Protein AF-0000000085028894 (afdb_homodimer)

pLDDT: mean 87.99, std 13.9, range [42.12, 98.12]

Foldseek 3Di:
DPDPVLLVLLVVLVVDPLLVVLQVVQVVDKDKLVVSCVVDPDDSVVSVVSVVSCVVSVQKDWDDDVVIIIIHGDVVVVVVSVVVVCVVPPDDPDPDPPPCPPPVVD/DPDPVLLVLLVVLVVDPLLVVLQVVQVVDKDKLVVSCVVDVDDSVVSVVSVVSCVVSVQKDWDDDVVIIIIHGDVVVVVVSVVVVCVVPPDDPDPDPPPCVVVVVD

Nearest PDB structures (foldseek):
  7p6f-assembly1_BBB  TM=9.288E-01  e=7.759E-07  Streptomyces griseus
  7p6f-assembly2_CCC-2  TM=9.010E-01  e=8.278E-07  Streptomyces griseus
  3gw2-assembly1_A-2  TM=8.435E-01  e=2.330E-06  Mycobacterium tuberculosis variant bovis AF2122/97
  2oqg-assembly1_D  TM=9.003E-01  e=2.903E-05  Rhodococcus jostii RHA1
  3f6o-assembly1_A  TM=8.124E-01  e=1.252E-05  Rhodococcus jostii RHA1

Radius of gyration: 20.28 Å; Cα contacts (8 Å, |Δi|>4): 292; chains: 2; bounding box: 27×67×41 Å

Sequence (212 aa):
MESLSHTARQFKALGDENRLHILELLQGGERCACVLLENLHLSQPTLSHHMKILCDAGLVTGRKEGKWVYYTLNRNTARELEERIRALFREIPSLQPTDCNCHKCQMESLSHTARQFKALGDENRLHILELLQGGERCACVLLENLHLSQPTLSHHMKILCDAGLVTGRKEGKWVYYTLNRNTARELEERIRALFREIPSLQPTDCNCHKCQ

InterPro domains:
  IPR001845 HTH ArsR-type DNA-binding domain [PF01022] (16-61)
  IPR001845 HTH ArsR-type DNA-binding domain [PR00778] (11-26)
  IPR001845 HTH ArsR-type DNA-binding domain [PR00778] (30-41)
  IPR001845 HTH ArsR-type DNA-binding domain [PR00778] (43-58)
  IPR001845 HTH ArsR-type DNA-binding domain [PR00778] (58-73)
  IPR001845 HTH ArsR-type DNA-binding domain [PS50987] (1-93)
  IPR001845 HTH ArsR-type DNA-binding domain [SM00418] (9-90)
  IPR011991 ArsR-like helix-turn-helix domain [cd00090] (11-90)
  IPR036388 Winged helix-like DNA-binding domain superfamily [G3DSA:1.10.10.10] (1-90)
  IPR036390 Winged helix DNA-binding domain superfamily [SSF46785] (6-89)
  IPR051081 HTH-type Metal-responsive Transcriptional Regulators [PTHR33154] (5-94)

Secondary structure (DSSP, 8-state):
---HHHHHHHHHHHS-HHHHHHHHHHTTS-EEHHHHHHHSS--HHHHHHHHHHHHHTTSEEEEEETTEEEEEE-HHHHHHHHHHHHHHT------S------SS--/---HHHHHHHHHHHS-HHHHHHHHHHTTS-EEHHHHHHHSS--HHHHHHHHHHHHHTTSEEEEEETTEEEEEE-HHHHHHHHHHHHHHT------S------STT-

Solvent-accessible surface area (backbone atoms only — not comparable to full-atom values): 11510 Å² total; per-residue (Å²): 126,88,47,60,60,57,53,11,47,38,25,37,49,45,32,32,52,68,50,48,47,51,39,51,65,30,18,42,38,53,38,28,59,66,62,52,43,75,76,37,100,55,53,70,70,56,49,50,51,51,49,48,47,33,36,75,50,45,48,30,45,76,44,79,55,91,95,42,47,34,35,32,70,29,54,68,47,49,53,50,48,39,49,47,53,51,60,44,60,35,77,40,91,45,86,64,75,56,66,70,74,53,65,81,79,96,127,87,47,60,60,58,53,10,47,38,25,39,48,45,32,30,53,68,48,47,49,50,38,51,66,30,18,42,36,53,38,29,60,66,64,51,43,75,75,38,99,56,53,68,69,54,50,50,51,52,48,48,48,32,36,75,51,44,47,29,45,77,45,80,55,91,95,42,46,34,34,32,70,29,54,68,46,49,52,50,49,38,51,48,52,50,60,43,59,35,77,40,90,44,85,64,73,56,66,69,74,52,64,82,80,94

Structure (mmCIF, N/CA/C/O backbone):
data_AF-0000000085028894-model_v1
#
loop_
_entity.id
_entity.type
_entity.pdbx_description
1 polymer 'Transcriptional regulator, ArsR family'
#
loop_
_atom_site.group_PDB
_atom_site.id
_atom_site.type_symbol
_atom_site.label_atom_id
_atom_site.label_alt_id
_atom_site.label_comp_id
_atom_site.label_asym_id
_atom_site.label_entity_id
_atom_site.label_seq_id
_atom_site.pdbx_PDB_ins_code
_atom_site.Cartn_x
_atom_site.Cartn_y
_atom_site.Cartn_z
_atom_site.occupancy
_atom_site.B_iso_or_equiv
_atom_site.auth_seq_id
_atom_site.auth_comp_id
_atom_site.auth_asym_id
_atom_site.auth_atom_id
_atom_site.pdbx_PDB_model_num
ATOM 1 N N . MET A 1 1 ? -12.938 2.355 -13.195 1 42.12 1 MET A N 1
ATOM 2 C CA . MET A 1 1 ? -12.156 1.168 -12.852 1 42.12 1 MET A CA 1
ATOM 3 C C . MET A 1 1 ? -10.727 1.542 -12.484 1 42.12 1 MET A C 1
ATOM 5 O O . MET A 1 1 ? -9.977 2.041 -13.32 1 42.12 1 MET A O 1
ATOM 9 N N . GLU A 1 2 ? -10.445 2.012 -11.266 1 61.53 2 GLU A N 1
ATOM 10 C CA . GLU A 1 2 ? -9.109 2.561 -11.047 1 61.53 2 GLU A CA 1
ATOM 11 C C . GLU A 1 2 ? -8.031 1.577 -11.484 1 61.53 2 GLU A C 1
ATOM 13 O O . GLU A 1 2 ? -8.164 0.367 -11.297 1 61.53 2 GLU A O 1
ATOM 18 N N . SER A 1 3 ? -7.16 2.053 -12.43 1 84.38 3 SER A N 1
ATOM 19 C CA . SER A 1 3 ? -6.129 1.268 -13.094 1 84.38 3 SER A CA 1
ATOM 20 C C . SER A 1 3 ? -5.102 0.742 -12.094 1 84.38 3 SER A C 1
ATOM 22 O O . SER A 1 3 ? -4.969 1.275 -10.992 1 84.38 3 SER A O 1
ATOM 24 N N . LEU A 1 4 ? -4.676 -0.405 -12.32 1 88.38 4 LEU A N 1
ATOM 25 C CA . LEU A 1 4 ? -3.592 -0.986 -11.539 1 88.38 4 LEU A CA 1
ATOM 26 C C . LEU A 1 4 ? -2.486 0.035 -11.297 1 88.38 4 LEU A C 1
ATOM 28 O O . LEU A 1 4 ? -1.87 0.051 -10.227 1 88.38 4 LEU A O 1
ATOM 32 N N . SER A 1 5 ? -2.451 0.913 -12.234 1 91.69 5 SER A N 1
ATOM 33 C CA . SER A 1 5 ? -1.41 1.932 -12.148 1 91.69 5 SER A CA 1
ATOM 34 C C . SER A 1 5 ? -1.695 2.916 -11.016 1 91.69 5 SER A C 1
ATOM 36 O O . SER A 1 5 ? -0.785 3.309 -10.281 1 91.69 5 SER A O 1
ATOM 38 N N . HIS A 1 6 ? -2.93 3.299 -10.961 1 93.31 6 HIS A N 1
ATOM 39 C CA . HIS A 1 6 ? -3.32 4.223 -9.898 1 93.31 6 HIS A CA 1
ATOM 40 C C . HIS A 1 6 ? -3.148 3.584 -8.523 1 93.31 6 HIS A C 1
ATOM 42 O O . HIS A 1 6 ? -2.625 4.215 -7.605 1 93.31 6 HIS A O 1
ATOM 48 N N . THR A 1 7 ? -3.516 2.387 -8.43 1 94.62 7 THR A N 1
ATOM 49 C CA . THR A 1 7 ? -3.393 1.651 -7.176 1 94.62 7 THR A CA 1
ATOM 50 C C . THR A 1 7 ? -1.926 1.486 -6.785 1 94.62 7 THR A C 1
ATOM 52 O O . THR A 1 7 ? -1.559 1.694 -5.629 1 94.62 7 THR A O 1
ATOM 55 N N . ALA A 1 8 ? -1.108 1.185 -7.781 1 96.38 8 ALA A N 1
ATOM 56 C CA . ALA A 1 8 ? 0.323 1.03 -7.531 1 96.38 8 ALA A CA 1
ATOM 57 C C . ALA A 1 8 ? 0.935 2.334 -7.027 1 96.38 8 ALA A C 1
ATOM 59 O O . ALA A 1 8 ? 1.771 2.322 -6.121 1 96.38 8 ALA A O 1
ATOM 60 N N . ARG A 1 9 ? 0.484 3.416 -7.535 1 95.62 9 ARG A N 1
ATOM 61 C CA . ARG A 1 9 ? 0.986 4.727 -7.133 1 95.62 9 ARG A CA 1
ATOM 62 C C . ARG A 1 9 ? 0.624 5.031 -5.684 1 95.62 9 ARG A C 1
ATOM 64 O O . ARG A 1 9 ? 1.427 5.605 -4.945 1 95.62 9 ARG A O 1
ATOM 71 N N . GLN A 1 10 ? -0.542 4.688 -5.316 1 97 10 GLN A N 1
ATOM 72 C CA . GLN A 1 10 ? -0.994 4.906 -3.947 1 97 10 GLN A CA 1
ATOM 73 C C . GLN A 1 10 ? -0.182 4.07 -2.959 1 97 10 GLN A C 1
ATOM 75 O O . GLN A 1 10 ? 0.233 4.57 -1.911 1 97 10 GLN A O 1
ATOM 80 N N . PHE A 1 11 ? 0.089 2.84 -3.355 1 97.56 11 PHE A N 1
ATOM 81 C CA . PHE A 1 11 ? 0.893 1.987 -2.488 1 97.56 11 PHE A CA 1
ATOM 82 C C . PHE A 1 11 ? 2.324 2.504 -2.396 1 97.56 11 PHE A C 1
ATOM 84 O O . PHE A 1 11 ? 2.924 2.498 -1.319 1 97.56 11 PHE A O 1
ATOM 91 N N . LYS A 1 12 ? 2.807 2.951 -3.518 1 96.75 12 LYS A N 1
ATOM 92 C CA . LYS A 1 12 ? 4.152 3.518 -3.527 1 96.75 12 LYS A CA 1
ATOM 93 C C . LYS A 1 12 ? 4.25 4.719 -2.592 1 96.75 12 LYS A C 1
ATOM 95 O O . LYS A 1 12 ? 5.254 4.891 -1.896 1 96.75 12 LYS A O 1
ATOM 100 N N . ALA A 1 13 ? 3.256 5.496 -2.604 1 97.81 13 ALA A N 1
ATOM 101 C CA . ALA A 1 13 ? 3.23 6.676 -1.741 1 97.81 13 ALA A CA 1
ATOM 102 C C . ALA A 1 13 ? 3.303 6.281 -0.269 1 97.81 13 ALA A C 1
ATOM 104 O O . ALA A 1 13 ? 3.877 7.008 0.547 1 97.81 13 ALA A O 1
ATOM 105 N N . LEU A 1 14 ? 2.762 5.133 0.035 1 97.56 14 LEU A N 1
ATOM 106 C CA . LEU A 1 14 ? 2.729 4.656 1.413 1 97.56 14 LEU A CA 1
ATOM 107 C C . LEU A 1 14 ? 4.008 3.902 1.758 1 97.56 14 LEU A C 1
ATOM 109 O O . LEU A 1 14 ? 4.227 3.537 2.914 1 97.56 14 LEU A O 1
ATOM 113 N N . GLY A 1 15 ? 4.844 3.689 0.737 1 97.06 15 GLY A N 1
ATOM 114 C CA . GLY A 1 15 ? 6.039 2.883 0.915 1 97.06 15 GLY A CA 1
ATOM 115 C C . GLY A 1 15 ? 7.207 3.668 1.479 1 97.06 15 GLY A C 1
ATOM 116 O O . GLY A 1 15 ? 8.367 3.342 1.212 1 97.06 15 GLY A O 1
ATOM 117 N N . ASP A 1 16 ? 6.988 4.742 2.152 1 96.56 16 ASP A N 1
ATOM 118 C CA . ASP A 1 16 ? 8.008 5.602 2.748 1 96.56 16 ASP A CA 1
ATOM 119 C C . ASP A 1 16 ? 7.715 5.859 4.227 1 96.56 16 ASP A C 1
ATOM 121 O O . ASP A 1 16 ? 6.605 6.266 4.582 1 96.56 16 ASP A O 1
ATOM 125 N N . GLU A 1 17 ? 8.766 5.633 5.016 1 95.12 17 GLU A N 1
ATOM 126 C CA . GLU A 1 17 ? 8.578 5.742 6.461 1 95.12 17 GLU A CA 1
ATOM 127 C C . GLU A 1 17 ? 8.18 7.16 6.859 1 95.12 17 GLU A C 1
ATOM 129 O O . GLU A 1 17 ? 7.328 7.352 7.727 1 95.12 17 GLU A O 1
ATOM 134 N N . ASN A 1 18 ? 8.82 8.117 6.262 1 95.06 18 ASN A N 1
ATOM 135 C CA . ASN A 1 18 ? 8.5 9.508 6.57 1 95.06 18 ASN A CA 1
ATOM 136 C C . ASN A 1 18 ? 7.043 9.828 6.242 1 95.06 18 ASN A C 1
ATOM 138 O O . ASN A 1 18 ? 6.363 10.508 7.012 1 95.06 18 ASN A O 1
ATOM 142 N N . ARG A 1 19 ? 6.602 9.352 5.188 1 97.25 19 ARG A N 1
ATOM 143 C CA . ARG A 1 19 ? 5.219 9.617 4.797 1 97.25 19 ARG A CA 1
ATOM 144 C C . ARG A 1 19 ? 4.238 8.93 5.738 1 97.25 19 ARG A C 1
ATOM 146 O O . ARG A 1 19 ? 3.17 9.469 6.035 1 97.25 19 ARG A O 1
ATOM 153 N N . LEU A 1 20 ? 4.574 7.746 6.156 1 96.69 20 LEU A N 1
ATOM 154 C CA . LEU A 1 20 ? 3.732 7.078 7.145 1 96.69 20 LEU A CA 1
ATOM 155 C C . LEU A 1 20 ? 3.68 7.875 8.445 1 96.69 20 LEU A C 1
ATOM 157 O O . LEU A 1 20 ? 2.621 7.988 9.062 1 96.69 20 LEU A O 1
ATOM 161 N N . HIS A 1 21 ? 4.781 8.406 8.766 1 94.88 21 HIS A N 1
ATOM 162 C CA . HIS A 1 21 ? 4.832 9.242 9.961 1 94.88 21 HIS A CA 1
ATOM 163 C C . HIS A 1 21 ? 3.977 10.492 9.797 1 94.88 21 HIS A C 1
ATOM 165 O O . HIS A 1 21 ? 3.287 10.906 10.734 1 94.88 21 HIS A O 1
ATOM 171 N N . ILE A 1 22 ? 4.074 11.039 8.695 1 95.62 22 ILE A N 1
ATOM 172 C CA . ILE A 1 22 ? 3.266 12.219 8.391 1 95.62 22 ILE A CA 1
ATOM 173 C C . ILE A 1 22 ? 1.786 11.883 8.562 1 95.62 22 ILE A C 1
ATOM 175 O O . ILE A 1 22 ? 1.034 12.664 9.156 1 95.62 22 ILE A O 1
ATOM 179 N N . LEU A 1 23 ? 1.373 10.742 8.07 1 96.56 23 LEU A N 1
ATOM 180 C CA . LEU A 1 23 ? -0.02 10.336 8.203 1 96.56 23 LEU A CA 1
ATOM 181 C C . LEU A 1 23 ? -0.409 10.203 9.672 1 96.56 23 LEU A C 1
ATOM 183 O O . LEU A 1 23 ? -1.513 10.594 10.062 1 96.56 23 LEU A O 1
ATOM 187 N N . GLU A 1 24 ? 0.456 9.672 10.43 1 93.94 24 GLU A N 1
ATOM 188 C CA . GLU A 1 24 ? 0.197 9.539 11.859 1 93.94 24 GLU A CA 1
ATOM 189 C C . GLU A 1 24 ? -0.032 10.898 12.508 1 93.94 24 GLU A C 1
ATOM 191 O O . GLU A 1 24 ? -0.925 11.055 13.344 1 93.94 24 GLU A O 1
ATOM 196 N N . LEU A 1 25 ? 0.758 11.859 12.133 1 91.94 25 LEU A N 1
ATOM 197 C CA . LEU A 1 25 ? 0.649 13.203 12.695 1 91.94 25 LEU A CA 1
ATOM 198 C C . LEU A 1 25 ? -0.675 13.844 12.297 1 91.94 25 LEU A C 1
ATOM 200 O O . LEU A 1 25 ? -1.229 14.648 13.055 1 91.94 25 LEU A O 1
ATOM 204 N N . LEU A 1 26 ? -1.164 13.445 11.219 1 94.31 26 LEU A N 1
ATOM 205 C CA . LEU A 1 26 ? -2.385 14.047 10.695 1 94.31 26 LEU A CA 1
ATOM 206 C C . LEU A 1 26 ? -3.621 13.375 11.281 1 94.31 26 LEU A C 1
ATOM 208 O O . LEU A 1 26 ? -4.746 13.828 11.047 1 94.31 26 LEU A O 1
ATOM 212 N N . GLN A 1 27 ? -3.416 12.32 12 1 93.62 27 GLN A N 1
ATOM 213 C CA . GLN A 1 27 ? -4.539 11.609 12.609 1 93.62 27 GLN A CA 1
ATOM 214 C C . GLN A 1 27 ? -5.305 12.516 13.57 1 93.62 27 GLN A C 1
ATOM 216 O O . GLN A 1 27 ? -6.508 12.336 13.773 1 93.62 27 GLN A O 1
ATOM 221 N N . GLY A 1 28 ? -4.66 13.461 14.078 1 89.62 28 GLY A N 1
ATOM 222 C CA . GLY A 1 28 ? -5.266 14.359 15.047 1 89.62 28 GLY A CA 1
ATOM 223 C C . GLY A 1 28 ? -6.094 15.461 14.414 1 89.62 28 GLY A C 1
ATOM 224 O O . GLY A 1 28 ? -6.668 16.297 15.109 1 89.62 28 GLY A O 1
ATOM 225 N N . GLY A 1 29 ? -6.09 15.484 13.094 1 90.38 29 GLY A N 1
ATOM 226 C CA . GLY A 1 29 ? -6.844 16.5 12.375 1 90.38 29 GLY A CA 1
ATOM 227 C C . GLY A 1 29 ? -5.984 17.328 11.43 1 90.38 29 GLY A C 1
ATOM 228 O O . GLY A 1 29 ? -4.828 16.984 11.18 1 90.38 29 GLY A O 1
ATOM 229 N N . GLU A 1 30 ? -6.574 18.359 10.977 1 91.69 30 GLU A N 1
ATOM 230 C CA . GLU A 1 30 ? -5.902 19.219 10.008 1 91.69 30 GLU A CA 1
ATOM 231 C C . GLU A 1 30 ? -4.691 19.922 10.625 1 91.69 30 GLU A C 1
ATOM 233 O O . GLU A 1 30 ? -4.754 20.391 11.758 1 91.69 30 GLU A O 1
ATOM 238 N N . ARG A 1 31 ? -3.617 19.938 9.867 1 90.75 31 ARG A N 1
ATOM 239 C CA . ARG A 1 31 ? -2.4 20.594 10.336 1 90.75 31 ARG A CA 1
ATOM 240 C C . ARG A 1 31 ? -1.729 21.375 9.211 1 90.75 31 ARG A C 1
ATOM 242 O O . ARG A 1 31 ? -1.786 20.969 8.047 1 90.75 31 ARG A O 1
ATOM 249 N N . CYS A 1 32 ? -1.125 22.438 9.648 1 89.94 32 CYS A N 1
ATOM 250 C CA . CYS A 1 32 ? -0.405 23.203 8.641 1 89.94 32 CYS A CA 1
ATOM 251 C C . CYS A 1 32 ? 0.987 22.625 8.406 1 89.94 32 CYS A C 1
ATOM 253 O O . CYS A 1 32 ? 1.521 21.922 9.258 1 89.94 32 CYS A O 1
ATOM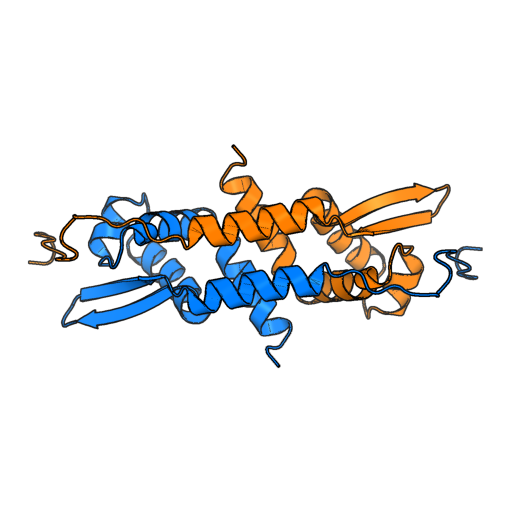 255 N N . ALA A 1 33 ? 1.588 22.938 7.32 1 89.94 33 ALA A N 1
ATOM 256 C CA . ALA A 1 33 ? 2.914 22.453 6.949 1 89.94 33 ALA A CA 1
ATOM 257 C C . ALA A 1 33 ? 3.941 22.781 8.031 1 89.94 33 ALA A C 1
ATOM 259 O O . ALA A 1 33 ? 4.812 21.953 8.336 1 89.94 33 ALA A O 1
ATOM 260 N N . CYS A 1 34 ? 3.789 23.828 8.734 1 86.88 34 CYS A N 1
ATOM 261 C CA . CYS A 1 34 ? 4.758 24.266 9.727 1 86.88 34 CYS A CA 1
ATOM 262 C C . CYS A 1 34 ? 4.73 23.359 10.953 1 86.88 34 CYS A C 1
ATOM 264 O O . CYS A 1 34 ? 5.777 23.062 11.531 1 86.88 34 CYS A O 1
ATOM 266 N N . VAL A 1 35 ? 3.523 22.984 11.328 1 85.44 35 VAL A N 1
ATOM 267 C CA . VAL A 1 35 ? 3.379 22.109 12.484 1 85.44 35 VAL A CA 1
ATOM 268 C C . VAL A 1 35 ? 4.008 20.75 12.172 1 85.44 35 VAL A C 1
ATOM 270 O O . VAL A 1 35 ? 4.684 20.156 13.016 1 85.44 35 VAL A O 1
ATOM 273 N N . LEU A 1 36 ? 3.811 20.297 10.977 1 89.5 36 LEU A N 1
ATOM 274 C CA . LEU A 1 36 ? 4.383 19.031 10.555 1 89.5 36 LEU A CA 1
ATOM 275 C C . LEU A 1 36 ? 5.906 19.094 10.555 1 89.5 36 LEU A C 1
ATOM 277 O O . LEU A 1 36 ? 6.57 18.141 10.984 1 89.5 36 LEU A O 1
ATOM 281 N N . LEU A 1 37 ? 6.414 20.156 10.086 1 87.19 37 LEU A N 1
ATOM 282 C CA . LEU A 1 37 ? 7.855 20.359 9.992 1 87.19 37 LEU A CA 1
ATOM 283 C C . LEU A 1 37 ? 8.5 20.297 11.375 1 87.19 37 LEU A C 1
ATOM 285 O O . LEU A 1 37 ? 9.602 19.766 11.523 1 87.19 37 LEU A O 1
ATOM 289 N N . GLU A 1 38 ? 7.863 20.797 12.359 1 84.94 38 GLU A N 1
ATOM 290 C CA . GLU A 1 38 ? 8.383 20.828 13.727 1 84.94 38 GLU A CA 1
ATOM 291 C C . GLU A 1 38 ? 8.469 19.422 14.312 1 84.94 38 GLU A C 1
ATOM 293 O O . GLU A 1 38 ? 9.289 19.156 15.195 1 84.94 38 GLU A O 1
ATOM 298 N N . ASN A 1 39 ? 7.633 18.609 13.773 1 85.62 39 ASN A N 1
ATOM 299 C CA . ASN A 1 39 ? 7.535 17.281 14.359 1 85.62 39 ASN A CA 1
ATOM 300 C C . ASN A 1 39 ? 8.305 16.25 13.531 1 85.62 39 ASN A C 1
ATOM 302 O O . ASN A 1 39 ? 8.453 15.094 13.953 1 85.62 39 ASN A O 1
ATOM 306 N N . LEU A 1 40 ? 8.719 16.797 12.43 1 86.88 40 LEU A N 1
ATOM 307 C CA . LEU A 1 40 ? 9.453 15.898 11.547 1 86.88 40 LEU A CA 1
ATOM 308 C C . LEU A 1 40 ? 10.906 16.359 11.398 1 86.88 40 LEU A C 1
ATOM 310 O O . LEU A 1 40 ? 11.203 17.547 11.523 1 86.88 40 LEU A O 1
ATOM 314 N N . HIS A 1 41 ? 11.891 15.57 11.406 1 87.94 41 HIS A N 1
ATOM 315 C CA . HIS A 1 41 ? 13.289 15.898 11.156 1 87.94 41 HIS A CA 1
ATOM 316 C C . HIS A 1 41 ? 13.578 15.992 9.664 1 87.94 41 HIS A C 1
ATOM 318 O O . HIS A 1 41 ? 14.5 15.336 9.164 1 87.94 41 HIS A O 1
ATOM 324 N N . LEU A 1 42 ? 12.797 16.812 8.977 1 91.62 42 LEU A N 1
ATOM 325 C CA . LEU A 1 42 ? 12.945 17 7.531 1 91.62 42 LEU A CA 1
ATOM 326 C C . LEU A 1 42 ? 13.094 18.469 7.18 1 91.62 42 LEU A C 1
ATOM 328 O O . LEU A 1 42 ? 12.672 19.344 7.945 1 91.62 42 LEU A O 1
ATOM 332 N N . SER A 1 43 ? 13.727 18.719 6.09 1 93.06 43 SER A N 1
ATOM 333 C CA . SER A 1 43 ? 13.758 20.062 5.551 1 93.06 43 SER A CA 1
ATOM 334 C C . SER A 1 43 ? 12.414 20.438 4.926 1 93.06 43 SER A C 1
ATOM 336 O O . SER A 1 43 ? 11.602 19.562 4.609 1 93.06 43 SER A O 1
ATOM 338 N N . GLN A 1 44 ? 12.211 21.688 4.797 1 92.06 44 GLN A N 1
ATOM 339 C CA . GLN A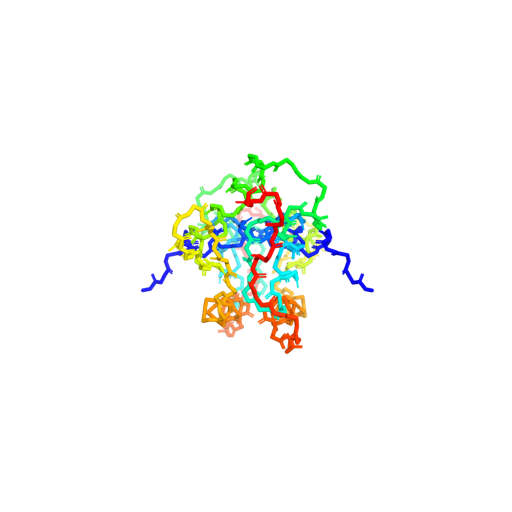 1 44 ? 10.977 22.172 4.188 1 92.06 44 GLN A CA 1
ATOM 340 C C . GLN A 1 44 ? 10.836 21.656 2.758 1 92.06 44 GLN A C 1
ATOM 342 O O . GLN A 1 44 ? 9.766 21.188 2.367 1 92.06 44 GLN A O 1
ATOM 347 N N . PRO A 1 45 ? 11.844 21.688 1.934 1 95.31 45 PRO A N 1
ATOM 348 C CA . PRO A 1 45 ? 11.672 21.125 0.591 1 95.31 45 PRO A CA 1
ATOM 349 C C . PRO A 1 45 ? 11.312 19.641 0.612 1 95.31 45 PRO A C 1
ATOM 351 O O . PRO A 1 45 ? 10.523 19.188 -0.215 1 95.31 45 PRO A O 1
ATOM 354 N N . THR A 1 46 ? 11.898 18.891 1.529 1 95.5 46 THR A N 1
ATOM 355 C CA . THR A 1 46 ? 11.625 17.453 1.649 1 95.5 46 THR A CA 1
ATOM 356 C C . THR A 1 46 ? 10.172 17.219 2.051 1 95.5 46 THR A C 1
ATOM 358 O O . THR A 1 46 ? 9.508 16.344 1.489 1 95.5 46 THR A O 1
ATOM 361 N N . LEU A 1 47 ? 9.766 17.938 3.031 1 95.31 47 LEU A N 1
ATOM 362 C CA . LEU A 1 47 ? 8.367 17.812 3.451 1 95.31 47 LEU A CA 1
ATOM 363 C C . LEU A 1 47 ? 7.426 18.125 2.295 1 95.31 47 LEU A C 1
ATOM 365 O O . LEU A 1 47 ? 6.445 17.422 2.078 1 95.31 47 LEU A O 1
ATOM 369 N N . SER A 1 48 ? 7.762 19.188 1.575 1 94.5 48 SER A N 1
ATOM 370 C CA . SER A 1 48 ? 6.93 19.578 0.443 1 94.5 48 SER A CA 1
ATOM 371 C C . SER A 1 48 ? 6.855 18.469 -0.597 1 94.5 48 SER A C 1
ATOM 373 O O . SER A 1 48 ? 5.785 18.188 -1.146 1 94.5 48 SER A O 1
ATOM 375 N N . HIS A 1 49 ? 7.969 17.906 -0.808 1 97 49 HIS A N 1
ATOM 376 C CA . HIS A 1 49 ? 8.023 16.797 -1.755 1 97 49 HIS A CA 1
ATOM 377 C C . HIS A 1 49 ? 7.156 15.625 -1.29 1 97 49 HIS A C 1
ATOM 379 O O . HIS A 1 49 ? 6.355 15.094 -2.064 1 97 49 HIS A O 1
ATOM 385 N N . HIS A 1 50 ? 7.277 15.211 -0.068 1 97.38 50 HIS A N 1
ATOM 386 C CA . HIS A 1 50 ? 6.477 14.125 0.481 1 97.38 50 HIS A CA 1
ATOM 387 C C . HIS A 1 50 ? 4.988 14.453 0.431 1 97.38 50 HIS A C 1
ATOM 389 O O . HIS A 1 50 ? 4.172 13.602 0.069 1 97.38 50 HIS A O 1
ATOM 395 N N . MET A 1 51 ? 4.688 15.68 0.762 1 97 51 MET A N 1
ATOM 396 C CA . MET A 1 51 ? 3.291 16.094 0.764 1 97 51 MET A CA 1
ATOM 397 C C . MET A 1 51 ? 2.717 16.078 -0.649 1 97 51 MET A C 1
ATOM 399 O O . MET A 1 51 ? 1.564 15.695 -0.853 1 97 51 MET A O 1
ATOM 403 N N . LYS A 1 52 ? 3.516 16.484 -1.562 1 97.5 52 LYS A N 1
ATOM 404 C CA . LYS A 1 52 ? 3.078 16.438 -2.953 1 97.5 52 LYS A CA 1
ATOM 405 C C . LYS A 1 52 ? 2.738 15.008 -3.371 1 97.5 52 LYS A C 1
ATOM 407 O O . LYS A 1 52 ? 1.698 14.773 -3.988 1 97.5 52 LYS A O 1
ATOM 412 N N . ILE A 1 53 ? 3.561 14.141 -3.094 1 97.88 53 ILE A N 1
ATOM 413 C CA . ILE A 1 53 ? 3.352 12.734 -3.418 1 97.88 53 ILE A CA 1
ATOM 414 C C . ILE A 1 53 ? 2.064 12.242 -2.762 1 97.88 53 ILE A C 1
ATOM 416 O O . ILE A 1 53 ? 1.239 11.594 -3.412 1 97.88 53 ILE A O 1
ATOM 420 N N . LEU A 1 54 ? 1.863 12.531 -1.482 1 98.12 54 LEU A N 1
ATOM 421 C CA . LEU A 1 54 ? 0.695 12.086 -0.73 1 98.12 54 LEU A CA 1
ATOM 422 C C . LEU A 1 54 ? -0.582 12.695 -1.297 1 98.12 54 LEU A C 1
ATOM 424 O O . LEU A 1 54 ? -1.604 12.016 -1.41 1 98.12 54 LEU A O 1
ATOM 428 N N . CYS A 1 55 ? -0.478 13.969 -1.694 1 97.81 55 CYS A N 1
ATOM 429 C CA . CYS A 1 55 ? -1.629 14.648 -2.273 1 97.81 55 CYS A CA 1
ATOM 430 C C . CYS A 1 55 ? -1.94 14.109 -3.664 1 97.81 55 CYS A C 1
ATOM 432 O O . CYS A 1 55 ? -3.102 13.859 -3.992 1 97.81 55 CYS A O 1
ATOM 434 N N . ASP A 1 56 ? -0.903 13.891 -4.469 1 97.06 56 ASP A N 1
ATOM 435 C CA . ASP A 1 56 ? -1.078 13.367 -5.816 1 97.06 56 ASP A CA 1
ATOM 436 C C . ASP A 1 56 ? -1.693 11.969 -5.789 1 97.06 56 ASP A C 1
ATOM 438 O O . ASP A 1 56 ? -2.449 11.594 -6.688 1 97.06 56 ASP A O 1
ATOM 442 N N . ALA A 1 57 ? -1.386 11.242 -4.781 1 96.94 57 ALA A N 1
ATOM 443 C CA . ALA A 1 57 ? -1.919 9.891 -4.629 1 96.94 57 ALA A CA 1
ATOM 444 C C . ALA A 1 57 ? -3.326 9.922 -4.043 1 96.94 57 ALA A C 1
ATOM 446 O O . ALA A 1 57 ? -3.975 8.875 -3.916 1 96.94 57 ALA A O 1
ATOM 447 N N . GLY A 1 58 ? -3.738 11.016 -3.609 1 97.12 58 GLY A N 1
ATOM 448 C CA . GLY A 1 58 ? -5.082 11.172 -3.072 1 97.12 58 GLY A CA 1
ATOM 449 C C . GLY A 1 58 ? -5.199 10.727 -1.627 1 97.12 58 GLY A C 1
ATOM 450 O O . GLY A 1 58 ? -6.305 10.492 -1.133 1 97.12 58 GLY A O 1
ATOM 451 N N . LEU A 1 59 ? -4.16 10.602 -0.924 1 97.94 59 LEU A N 1
ATOM 452 C CA . LEU A 1 59 ? -4.148 10.109 0.449 1 97.94 59 LEU A CA 1
ATOM 453 C C . LEU A 1 59 ? -4.312 11.258 1.44 1 97.94 59 LEU A C 1
ATOM 455 O O . LEU A 1 59 ? -4.805 11.055 2.553 1 97.94 59 LEU A O 1
ATOM 459 N N . VAL A 1 60 ? -3.863 12.414 1.033 1 97.94 60 VAL A N 1
ATOM 460 C CA . VAL A 1 60 ? -3.947 13.633 1.82 1 97.94 60 VAL A CA 1
ATOM 461 C C . VAL A 1 60 ? -4.543 14.758 0.971 1 97.94 60 VAL A C 1
ATOM 463 O O . VAL A 1 60 ? -4.301 14.82 -0.238 1 97.94 60 VAL A O 1
ATOM 466 N N . THR A 1 61 ? -5.281 15.562 1.542 1 97.19 61 THR A N 1
ATOM 467 C CA . THR A 1 61 ? -5.836 16.734 0.87 1 97.19 61 THR A CA 1
ATOM 468 C C . THR A 1 61 ? -5.188 18.016 1.388 1 97.19 61 THR A C 1
ATOM 470 O O . THR A 1 61 ? -5.059 18.203 2.598 1 97.19 61 THR A O 1
ATOM 473 N N . GLY A 1 62 ? -4.758 18.797 0.485 1 95.5 62 GLY A N 1
ATOM 474 C CA . GLY A 1 62 ? -4.172 20.078 0.836 1 95.5 62 GLY A CA 1
ATOM 475 C C . GLY A 1 62 ? -5.094 21.25 0.55 1 95.5 62 GLY A C 1
ATOM 476 O O . GLY A 1 62 ? -5.789 21.266 -0.468 1 95.5 62 GLY A O 1
ATOM 477 N N . ARG A 1 63 ? -5.195 22.156 1.509 1 93.19 63 ARG A N 1
ATOM 478 C CA . ARG A 1 63 ? -5.961 23.391 1.356 1 93.19 63 ARG A CA 1
ATOM 479 C C . ARG A 1 63 ? -5.082 24.609 1.607 1 93.19 63 ARG A C 1
ATOM 481 O O . ARG A 1 63 ? -4.387 24.688 2.623 1 93.19 63 ARG A O 1
ATOM 488 N N . LYS A 1 64 ? -5.164 25.5 0.631 1 91.69 64 LYS A N 1
ATOM 489 C CA . LYS A 1 64 ? -4.348 26.703 0.769 1 91.69 64 LYS A CA 1
ATOM 490 C C . LYS A 1 64 ? -5.156 27.859 1.376 1 91.69 64 LYS A C 1
ATOM 492 O O . LYS A 1 64 ? -6.301 28.094 0.979 1 91.69 64 LYS A O 1
ATOM 497 N N . GLU A 1 65 ? -4.605 28.469 2.4 1 88.69 65 GLU A N 1
ATOM 498 C CA . GLU A 1 65 ? -5.16 29.672 3.035 1 88.69 65 GLU A CA 1
ATOM 499 C C . GLU A 1 65 ? -4.102 30.75 3.182 1 88.69 65 GLU A C 1
ATOM 501 O O . GLU A 1 65 ? -3.326 30.75 4.141 1 88.69 65 GLU A O 1
ATOM 506 N N . GLY A 1 66 ? -4.191 31.75 2.307 1 88.69 66 GLY A N 1
ATOM 507 C CA . GLY A 1 66 ? -3.146 32.781 2.326 1 88.69 66 GLY A CA 1
ATOM 508 C C . GLY A 1 66 ? -1.768 32.219 2.031 1 88.69 66 GLY A C 1
ATOM 509 O O . GLY A 1 66 ? -1.552 31.594 0.987 1 88.69 66 GLY A O 1
ATOM 510 N N . LYS A 1 67 ? -0.851 32.344 2.924 1 84.75 67 LYS A N 1
ATOM 511 C CA . LYS A 1 67 ? 0.519 31.859 2.764 1 84.75 67 LYS A CA 1
ATOM 512 C C . LYS A 1 67 ? 0.686 30.453 3.352 1 84.75 67 LYS A C 1
ATOM 514 O O . LYS A 1 67 ? 1.751 29.844 3.23 1 84.75 67 LYS A O 1
ATOM 519 N N . TRP A 1 68 ? -0.412 29.938 3.934 1 86.81 68 TRP A N 1
ATOM 520 C CA . TRP A 1 68 ? -0.304 28.672 4.648 1 86.81 68 TRP A CA 1
ATOM 521 C C . TRP A 1 68 ? -1.014 27.547 3.891 1 86.81 68 TRP A C 1
ATOM 523 O O . TRP A 1 68 ? -1.981 27.797 3.168 1 86.81 68 TRP A O 1
ATOM 533 N N . VAL A 1 69 ? -0.439 26.406 4.055 1 91.62 69 VAL A N 1
ATOM 534 C CA . VAL A 1 69 ? -1.082 25.219 3.498 1 91.62 69 VAL A CA 1
ATOM 535 C C . VAL A 1 69 ? -1.469 24.266 4.625 1 91.62 69 VAL A C 1
ATOM 537 O O . VAL A 1 69 ? -0.652 23.953 5.496 1 91.62 69 VAL A O 1
ATOM 540 N N . TYR A 1 70 ? -2.76 23.781 4.59 1 93.25 70 TYR A N 1
ATOM 541 C CA . TYR A 1 70 ? -3.285 22.859 5.578 1 93.25 70 TYR A CA 1
ATOM 542 C C . TYR A 1 70 ? -3.545 21.484 4.957 1 93.25 70 TYR A C 1
ATOM 544 O O . TYR A 1 70 ? -4.039 21.391 3.83 1 93.25 70 TYR A O 1
ATOM 552 N N . TYR A 1 71 ? -3.234 20.516 5.77 1 95.25 71 TYR A N 1
ATOM 553 C CA . TYR A 1 71 ? -3.371 19.156 5.254 1 95.25 71 TYR A CA 1
ATOM 554 C C . TYR A 1 71 ? -4.309 18.328 6.133 1 95.25 71 TYR A C 1
ATOM 556 O O . TYR A 1 71 ? -4.309 18.484 7.355 1 95.25 71 TYR A O 1
ATOM 564 N N . THR A 1 72 ? -5.078 17.469 5.484 1 95.25 72 THR A N 1
ATOM 565 C CA . THR A 1 72 ? -5.973 16.531 6.164 1 95.25 72 THR A CA 1
ATOM 566 C C . THR A 1 72 ? -5.918 15.156 5.512 1 95.25 72 THR A C 1
ATOM 568 O O . THR A 1 72 ? -5.621 15.039 4.32 1 95.25 72 THR A O 1
ATOM 571 N N . LEU A 1 73 ? -6.191 14.172 6.316 1 96.62 73 LEU A N 1
ATOM 572 C CA . LEU A 1 73 ? -6.242 12.812 5.789 1 96.62 73 LEU A CA 1
ATOM 573 C C . LEU A 1 73 ? -7.469 12.617 4.906 1 96.62 73 LEU A C 1
ATOM 575 O O . LEU A 1 73 ? -8.555 13.102 5.227 1 96.62 73 LEU A O 1
ATOM 579 N N . ASN A 1 74 ? -7.23 11.961 3.811 1 97.12 74 ASN A N 1
ATOM 580 C CA . ASN A 1 74 ? -8.359 11.562 2.973 1 97.12 74 ASN A CA 1
ATOM 581 C C . ASN A 1 74 ? -8.836 10.156 3.312 1 97.12 74 ASN A C 1
ATOM 583 O O . ASN A 1 74 ? -8.328 9.172 2.77 1 97.12 74 ASN A O 1
ATOM 587 N N . ARG A 1 75 ? -9.859 10.031 4.023 1 95.06 75 ARG A N 1
ATOM 588 C CA . ARG A 1 75 ? -10.312 8.75 4.551 1 95.06 75 ARG A CA 1
ATOM 589 C C . ARG A 1 75 ? -11.078 7.961 3.488 1 95.06 75 ARG A C 1
ATOM 591 O O . ARG A 1 75 ? -11.133 6.73 3.541 1 95.06 75 ARG A O 1
ATOM 598 N N . ASN A 1 76 ? -11.633 8.664 2.582 1 95.75 76 ASN A N 1
ATOM 599 C CA . ASN A 1 76 ? -12.297 7.98 1.479 1 95.75 76 ASN A CA 1
ATOM 600 C C . ASN A 1 76 ? -11.312 7.137 0.67 1 95.75 76 ASN A C 1
ATOM 602 O O . ASN A 1 76 ? -11.602 5.98 0.354 1 95.75 76 ASN A O 1
ATOM 606 N N . THR A 1 77 ? -10.227 7.746 0.421 1 95.19 77 THR A N 1
ATOM 607 C CA . THR A 1 77 ? -9.203 7.035 -0.335 1 95.19 77 THR A CA 1
ATOM 608 C C . THR A 1 77 ? -8.656 5.855 0.465 1 95.19 77 THR A C 1
ATOM 610 O O . THR A 1 77 ? -8.344 4.805 -0.102 1 95.19 77 THR A O 1
ATOM 613 N N . ALA A 1 78 ? -8.539 6.023 1.751 1 95.12 78 ALA A N 1
ATOM 614 C CA . ALA A 1 78 ? -8.094 4.938 2.617 1 95.12 78 ALA A CA 1
ATOM 615 C C . ALA A 1 78 ? -9.023 3.734 2.52 1 95.12 78 ALA A C 1
ATOM 617 O O . ALA A 1 78 ? -8.562 2.594 2.418 1 95.12 78 ALA A O 1
ATOM 618 N N . ARG A 1 79 ? -10.312 4.012 2.512 1 95.38 79 ARG A N 1
ATOM 619 C CA . ARG A 1 79 ? -11.305 2.943 2.408 1 95.38 79 ARG A CA 1
ATOM 620 C C . ARG A 1 79 ? -11.195 2.225 1.068 1 95.38 79 ARG A C 1
ATOM 622 O O . ARG A 1 79 ? -11.305 0.999 1.006 1 95.38 79 ARG A O 1
ATOM 629 N N . GLU A 1 80 ? -10.969 3.018 0.113 1 95.38 80 GLU A N 1
ATOM 630 C CA . GLU A 1 80 ? -10.797 2.438 -1.216 1 95.38 80 GLU A CA 1
ATOM 631 C C . GLU A 1 80 ? -9.57 1.53 -1.264 1 95.38 80 GLU A C 1
ATOM 633 O O . GLU A 1 80 ? -9.602 0.466 -1.885 1 95.38 80 GLU A O 1
ATOM 638 N N . LEU A 1 81 ? -8.531 1.984 -0.596 1 95.31 81 LEU A N 1
ATOM 639 C CA . LEU A 1 81 ? -7.301 1.201 -0.562 1 95.31 81 LEU A CA 1
ATOM 640 C C . LEU A 1 81 ? -7.516 -0.118 0.173 1 95.31 81 LEU A C 1
ATOM 642 O O . LEU A 1 81 ? -7.012 -1.159 -0.25 1 95.31 81 LEU A O 1
ATOM 646 N N . GLU A 1 82 ? -8.211 -0.014 1.265 1 95.5 82 GLU A N 1
ATOM 647 C CA . GLU A 1 82 ? -8.555 -1.229 1.997 1 95.5 82 GLU A CA 1
ATOM 648 C C . GLU A 1 82 ? -9.32 -2.211 1.111 1 95.5 82 GLU A C 1
ATOM 650 O O . GLU A 1 82 ? -9.023 -3.408 1.104 1 95.5 82 GLU A O 1
ATOM 655 N N . GLU A 1 83 ? -10.242 -1.699 0.393 1 95.31 83 GLU A N 1
ATOM 656 C CA . GLU A 1 83 ? -11.039 -2.533 -0.503 1 95.31 83 GLU A CA 1
ATOM 657 C C . GLU A 1 83 ? -10.18 -3.139 -1.606 1 95.31 83 GLU A C 1
ATOM 659 O O . GLU A 1 83 ? -10.391 -4.281 -2.014 1 95.31 83 GLU A O 1
ATOM 664 N N . ARG A 1 84 ? -9.273 -2.357 -2.041 1 95 84 ARG A N 1
ATOM 665 C CA . ARG A 1 84 ? -8.383 -2.844 -3.088 1 95 84 ARG A CA 1
ATOM 666 C C . ARG A 1 84 ? -7.523 -4 -2.586 1 95 84 ARG A C 1
ATOM 668 O O . ARG A 1 84 ? -7.328 -4.988 -3.295 1 95 84 ARG A O 1
ATOM 675 N N . ILE A 1 85 ? -6.988 -3.824 -1.415 1 95.69 85 ILE A N 1
ATOM 676 C CA . ILE A 1 85 ? -6.211 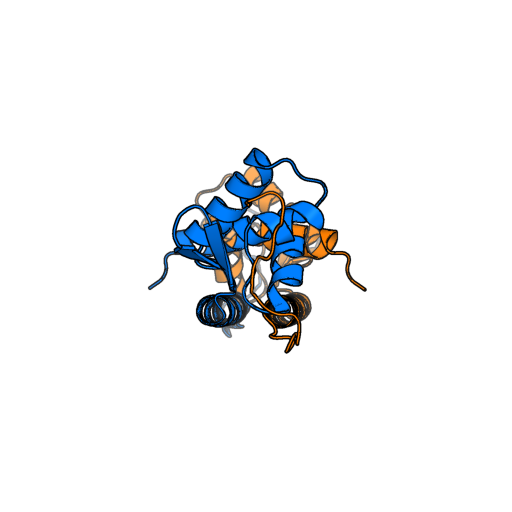-4.906 -0.82 1 95.69 85 ILE A CA 1
ATOM 677 C C . ILE A 1 85 ? -7.074 -6.156 -0.694 1 95.69 85 ILE A C 1
ATOM 679 O O . ILE A 1 85 ? -6.648 -7.254 -1.064 1 95.69 85 ILE A O 1
ATOM 683 N N . ARG A 1 86 ? -8.305 -5.984 -0.251 1 94.5 86 ARG A N 1
ATOM 684 C CA . ARG A 1 86 ? -9.219 -7.109 -0.108 1 94.5 86 ARG A CA 1
ATOM 685 C C . ARG A 1 86 ? -9.453 -7.801 -1.447 1 94.5 86 ARG A C 1
ATOM 687 O O . ARG A 1 86 ? -9.461 -9.031 -1.523 1 94.5 86 ARG A O 1
ATOM 694 N N . ALA A 1 87 ? -9.617 -6.977 -2.408 1 94.38 87 ALA A N 1
ATOM 695 C CA . ALA A 1 87 ? -9.875 -7.512 -3.744 1 94.38 87 ALA A CA 1
ATOM 696 C C . ALA A 1 87 ? -8.664 -8.266 -4.281 1 94.38 87 ALA A C 1
ATOM 698 O O . ALA A 1 87 ? -8.805 -9.305 -4.93 1 94.38 87 ALA A O 1
ATOM 699 N N . LEU A 1 88 ? -7.535 -7.746 -4.051 1 95 88 LEU A N 1
ATOM 700 C CA . LEU A 1 88 ? -6.301 -8.336 -4.555 1 95 88 LEU A CA 1
ATOM 701 C C . LEU A 1 88 ? -6.031 -9.688 -3.887 1 95 88 LEU A C 1
ATOM 703 O O . LEU A 1 88 ? -5.418 -10.57 -4.484 1 95 88 LEU A O 1
ATOM 707 N N . PHE A 1 89 ? -6.512 -9.812 -2.678 1 96.06 89 PHE A N 1
ATOM 708 C CA . PHE A 1 89 ? -6.184 -11.016 -1.927 1 96.06 89 PHE A CA 1
ATOM 709 C C . PHE A 1 89 ? -7.406 -11.922 -1.792 1 96.06 89 PHE A C 1
ATOM 711 O O . PHE A 1 89 ? -7.418 -12.836 -0.968 1 96.06 89 PHE A O 1
ATOM 718 N N . ARG A 1 90 ? -8.336 -11.586 -2.555 1 91.19 90 ARG A N 1
ATOM 719 C CA . ARG A 1 90 ? -9.539 -12.422 -2.545 1 91.19 90 ARG A CA 1
ATOM 720 C C . ARG A 1 90 ? -9.242 -13.812 -3.109 1 91.19 90 ARG A C 1
ATOM 722 O O . ARG A 1 90 ? -8.344 -13.969 -3.939 1 91.19 90 ARG A O 1
ATOM 729 N N . GLU A 1 91 ? -9.93 -14.719 -2.627 1 84.56 91 GLU A N 1
ATOM 730 C CA . GLU A 1 91 ? -9.797 -16.078 -3.15 1 84.56 91 GLU A CA 1
ATOM 731 C C . GLU A 1 91 ? -10.891 -16.375 -4.172 1 84.56 91 GLU A C 1
ATOM 733 O O . GLU A 1 91 ? -12.078 -16.203 -3.895 1 84.56 91 GLU A O 1
ATOM 738 N N . ILE A 1 92 ? -10.422 -16.625 -5.34 1 82.62 92 ILE A N 1
ATOM 739 C CA . ILE A 1 92 ? -11.359 -17.078 -6.363 1 82.62 92 ILE A CA 1
ATOM 740 C C . ILE A 1 92 ? -11.219 -18.578 -6.57 1 82.62 92 ILE A C 1
ATOM 742 O O . ILE A 1 92 ? -10.156 -19.062 -6.965 1 82.62 92 ILE A O 1
ATOM 746 N N . PRO A 1 93 ? -12.211 -19.281 -6.066 1 75.44 93 PRO A N 1
ATOM 747 C CA . PRO A 1 93 ? -12.102 -20.719 -6.238 1 75.44 93 PRO A CA 1
ATOM 748 C C . PRO A 1 93 ? -11.797 -21.125 -7.68 1 75.44 93 PRO A C 1
ATOM 750 O O . PRO A 1 93 ? -12.461 -20.656 -8.609 1 75.44 93 PRO A O 1
ATOM 753 N N . SER A 1 94 ? -10.578 -21.312 -7.992 1 71.06 94 SER A N 1
ATOM 754 C CA . SER A 1 94 ? -10.281 -21.797 -9.344 1 71.06 94 SER A CA 1
ATOM 755 C C . SER A 1 94 ? -10.211 -23.312 -9.391 1 71.06 94 SER A C 1
ATOM 757 O O . SER A 1 94 ? -9.797 -23.953 -8.414 1 71.06 94 SER A O 1
ATOM 759 N N . LEU A 1 95 ? -10.938 -23.875 -10.336 1 60.72 95 LEU A N 1
ATOM 760 C CA . LEU A 1 95 ? -10.992 -25.312 -10.57 1 60.72 95 LEU A CA 1
ATOM 761 C C . LEU A 1 95 ? -9.719 -25.812 -11.25 1 60.72 95 LEU A C 1
ATOM 763 O O . LEU A 1 95 ? -9.578 -27 -11.523 1 60.72 95 LEU A O 1
ATOM 767 N N . GLN A 1 96 ? -8.977 -24.859 -11.586 1 59.72 96 GLN A N 1
ATOM 768 C CA . GLN A 1 96 ? -7.859 -25.375 -12.3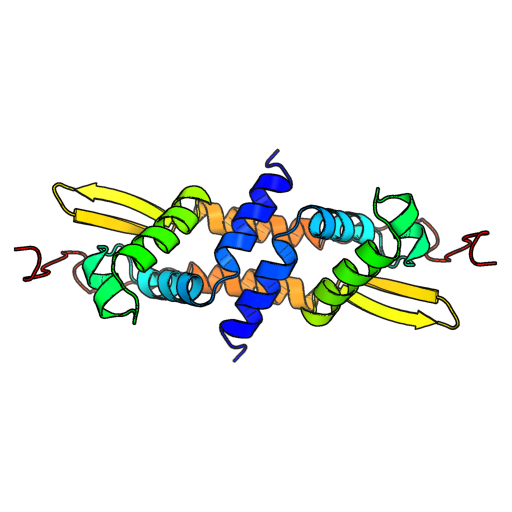75 1 59.72 96 GLN A CA 1
ATOM 769 C C . GLN A 1 96 ? -6.809 -26.031 -11.484 1 59.72 96 GLN A C 1
ATOM 771 O O . GLN A 1 96 ? -6.559 -25.562 -10.367 1 59.72 96 GLN A O 1
ATOM 776 N N . PRO A 1 97 ? -6.488 -27.312 -11.891 1 57.19 97 PRO A N 1
ATOM 777 C CA . PRO A 1 97 ? -5.512 -28.062 -11.094 1 57.19 97 PRO A CA 1
ATOM 778 C C . PRO A 1 97 ? -4.211 -27.281 -10.883 1 57.19 97 PRO A C 1
ATOM 780 O O . PRO A 1 97 ? -3.791 -26.516 -11.758 1 57.19 97 PRO A O 1
ATOM 783 N N . THR A 1 98 ? -3.863 -27.031 -9.641 1 58.88 98 THR A N 1
ATOM 784 C CA . THR A 1 98 ? -2.609 -26.438 -9.195 1 58.88 98 THR A CA 1
ATOM 785 C C . THR A 1 98 ? -1.415 -27.172 -9.789 1 58.88 98 THR A C 1
ATOM 787 O O . THR A 1 98 ? -0.266 -26.781 -9.57 1 58.88 98 THR A O 1
ATOM 790 N N . ASP A 1 99 ? -1.667 -28.359 -10.391 1 56.81 99 ASP A N 1
ATOM 791 C CA . ASP A 1 99 ? -0.528 -29.188 -10.789 1 56.81 99 ASP A CA 1
ATOM 792 C C . ASP A 1 99 ? 0.215 -28.547 -11.961 1 56.81 99 ASP A C 1
ATOM 794 O O . ASP A 1 99 ? -0.407 -28.047 -12.906 1 56.81 99 ASP A O 1
ATOM 798 N N . CYS A 1 100 ? 1.228 -27.953 -11.664 1 58.19 100 CYS A N 1
ATOM 799 C CA . CYS A 1 100 ? 2.129 -27.453 -12.695 1 58.19 100 CYS A CA 1
ATOM 800 C C . CYS A 1 100 ? 2.385 -28.5 -13.766 1 58.19 100 CYS A C 1
ATOM 802 O O . CYS A 1 100 ? 3.002 -29.531 -13.492 1 58.19 100 CYS A O 1
ATOM 804 N N . ASN A 1 101 ? 1.45 -29.016 -14.547 1 55.91 101 ASN A N 1
ATOM 805 C CA . ASN A 1 101 ? 1.771 -29.906 -15.656 1 55.91 101 ASN A CA 1
ATOM 806 C C . ASN A 1 101 ? 2.635 -29.203 -16.703 1 55.91 101 ASN A C 1
ATOM 808 O O . ASN A 1 101 ? 2.27 -29.156 -17.875 1 55.91 101 ASN A O 1
ATOM 812 N N . CYS A 1 102 ? 3.312 -28.172 -16.344 1 55.47 102 CYS A N 1
ATOM 813 C CA . CYS A 1 102 ? 4.09 -27.484 -17.375 1 55.47 102 CYS A CA 1
ATOM 814 C C . CYS A 1 102 ? 5.02 -28.438 -18.094 1 55.47 102 CYS A C 1
ATOM 816 O O . CYS A 1 102 ? 5.707 -29.25 -17.469 1 55.47 102 CYS A O 1
ATOM 818 N N . HIS A 1 103 ? 4.672 -28.891 -19.188 1 54.19 103 HIS A N 1
ATOM 819 C CA . HIS A 1 103 ? 5.508 -29.656 -20.109 1 54.19 103 HIS A CA 1
ATOM 820 C C . HIS A 1 103 ? 6.938 -29.125 -20.125 1 54.19 103 HIS A C 1
ATOM 822 O O . HIS A 1 103 ? 7.875 -29.859 -20.453 1 54.19 103 HIS A O 1
ATOM 828 N N . LYS A 1 104 ? 7.121 -27.844 -20.031 1 51.97 104 LYS A N 1
ATOM 829 C CA . LYS A 1 104 ? 8.477 -27.328 -20.125 1 51.97 104 LYS A CA 1
ATOM 830 C C . LYS A 1 104 ? 9.297 -27.672 -18.891 1 51.97 104 LYS A C 1
ATOM 832 O O . LYS A 1 104 ? 10.523 -27.562 -18.891 1 51.97 104 LYS A O 1
ATOM 837 N N . CYS A 1 105 ? 8.734 -27.844 -17.875 1 51.22 105 CYS A N 1
ATOM 838 C CA . CYS A 1 105 ? 9.445 -28.266 -16.672 1 51.22 105 CYS A CA 1
ATOM 839 C C . CYS A 1 105 ? 9.672 -29.781 -16.688 1 51.22 105 CYS A C 1
ATOM 841 O O . CYS A 1 105 ? 10.32 -30.312 -15.797 1 51.22 105 CYS A O 1
ATOM 843 N N . GLN A 1 106 ? 8.992 -30.406 -17.5 1 45.44 106 GLN A N 1
ATOM 844 C CA . GLN A 1 106 ? 9.359 -31.797 -17.734 1 45.44 106 GLN A CA 1
ATOM 845 C C . GLN A 1 106 ? 10.531 -31.906 -18.703 1 45.44 106 GLN A C 1
ATOM 847 O O . GLN A 1 106 ? 10.594 -31.156 -19.688 1 45.44 106 GLN A O 1
ATOM 852 N N . MET B 1 1 ? 5.105 -5.094 17.672 1 42.12 1 MET B N 1
ATOM 853 C CA . MET B 1 1 ? 4.66 -3.816 17.125 1 42.12 1 MET B CA 1
ATOM 854 C C . MET B 1 1 ? 5.262 -3.582 15.742 1 42.12 1 MET B C 1
ATOM 856 O O . MET B 1 1 ? 6.48 -3.473 15.602 1 42.12 1 MET B O 1
ATOM 860 N N . GLU B 1 2 ? 4.723 -4.145 14.648 1 61.5 2 GLU B N 1
ATOM 861 C CA . GLU B 1 2 ? 5.465 -4.078 13.391 1 61.5 2 GLU B CA 1
ATOM 862 C C . GLU B 1 2 ? 5.871 -2.645 13.062 1 61.5 2 GLU B C 1
ATOM 864 O O . GLU B 1 2 ? 5.117 -1.705 13.328 1 61.5 2 GLU B O 1
ATOM 869 N N . SER B 1 3 ? 7.211 -2.432 12.891 1 84.06 3 SER B N 1
ATOM 870 C CA . SER B 1 3 ? 7.855 -1.138 12.703 1 84.06 3 SER B CA 1
ATOM 871 C C . SER B 1 3 ? 7.355 -0.45 11.438 1 84.06 3 SER B C 1
ATOM 873 O O . SER B 1 3 ? 6.816 -1.104 10.539 1 84.06 3 SER B O 1
ATOM 875 N N . LEU B 1 4 ? 7.203 0.778 11.523 1 88.12 4 LEU B N 1
ATOM 876 C CA . LEU B 1 4 ? 6.863 1.589 10.359 1 88.12 4 LEU B CA 1
ATOM 877 C C . LEU B 1 4 ? 7.66 1.148 9.133 1 88.12 4 LEU B C 1
ATOM 879 O O . LEU B 1 4 ? 7.148 1.165 8.016 1 88.12 4 LEU B O 1
ATOM 883 N N . SER B 1 5 ? 8.773 0.607 9.477 1 91.56 5 SER B N 1
ATOM 884 C CA . SER B 1 5 ? 9.6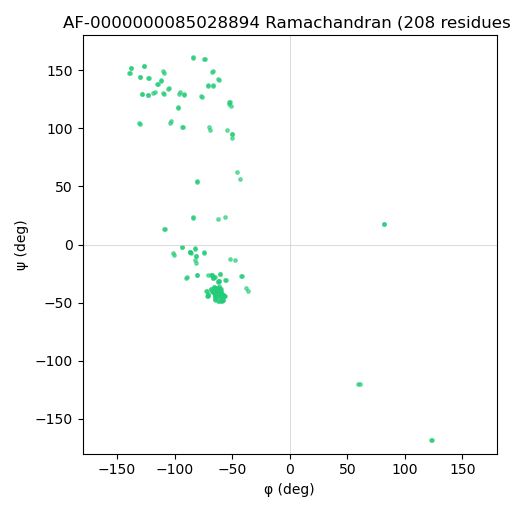56 0.174 8.398 1 91.56 5 SER B CA 1
ATOM 885 C C . SER B 1 5 ? 9.102 -1.062 7.691 1 91.56 5 SER B C 1
ATOM 887 O O . SER B 1 5 ? 9.148 -1.158 6.465 1 91.56 5 SER B O 1
ATOM 889 N N . HIS B 1 6 ? 8.648 -1.958 8.508 1 93.31 6 HIS B N 1
ATOM 890 C CA . HIS B 1 6 ? 8.07 -3.172 7.941 1 93.31 6 HIS B CA 1
ATOM 891 C C . HIS B 1 6 ? 6.828 -2.857 7.117 1 93.31 6 HIS B C 1
ATOM 893 O 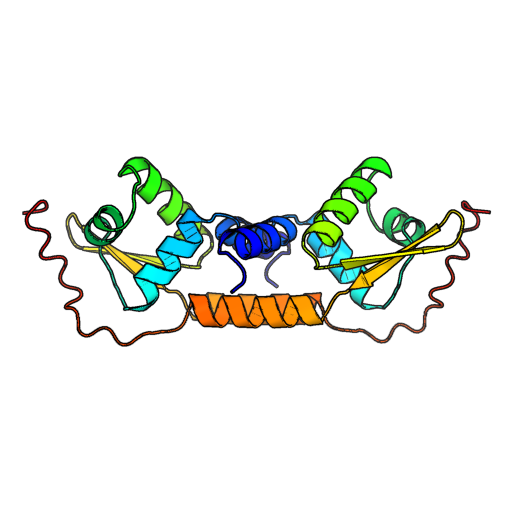O . HIS B 1 6 ? 6.66 -3.379 6.012 1 93.31 6 HIS B O 1
ATOM 899 N N . THR B 1 7 ? 6.039 -2.014 7.613 1 94.56 7 THR B N 1
ATOM 900 C CA . THR B 1 7 ? 4.82 -1.609 6.922 1 94.56 7 THR B CA 1
ATOM 901 C C . THR B 1 7 ? 5.148 -0.899 5.613 1 94.56 7 THR B C 1
ATOM 903 O O . THR B 1 7 ? 4.543 -1.183 4.578 1 94.56 7 THR B O 1
ATOM 906 N N . ALA B 1 8 ? 6.152 -0.04 5.672 1 96.31 8 ALA B N 1
ATOM 907 C CA . ALA B 1 8 ? 6.578 0.677 4.473 1 96.31 8 ALA B CA 1
ATOM 908 C C . ALA B 1 8 ? 7.07 -0.291 3.4 1 96.31 8 ALA B C 1
ATOM 910 O O . ALA B 1 8 ? 6.777 -0.116 2.217 1 96.31 8 ALA B O 1
ATOM 911 N N . ARG B 1 9 ? 7.73 -1.301 3.812 1 95.62 9 ARG B N 1
ATOM 912 C CA . ARG B 1 9 ? 8.25 -2.299 2.885 1 95.62 9 ARG B CA 1
ATOM 913 C C . ARG B 1 9 ? 7.121 -3.059 2.203 1 95.62 9 ARG B C 1
ATOM 915 O O . ARG B 1 9 ? 7.199 -3.365 1.012 1 95.62 9 ARG B O 1
ATOM 922 N N . GLN B 1 10 ? 6.137 -3.373 2.924 1 97 10 GLN B N 1
ATOM 923 C CA . GLN B 1 10 ? 4.984 -4.078 2.379 1 97 10 GLN B CA 1
ATOM 924 C C . GLN B 1 10 ? 4.246 -3.223 1.352 1 97 10 GLN B C 1
ATOM 926 O O . GLN B 1 10 ? 3.877 -3.709 0.281 1 97 10 GLN B O 1
ATOM 931 N N . PHE B 1 11 ? 4.117 -1.951 1.675 1 97.56 11 PHE B N 1
ATOM 932 C CA . PHE B 1 11 ? 3.463 -1.054 0.732 1 97.56 11 PHE B CA 1
ATOM 933 C C . PHE B 1 11 ? 4.305 -0.88 -0.526 1 97.56 11 PHE B C 1
ATOM 935 O O . PHE B 1 11 ? 3.771 -0.854 -1.638 1 97.56 11 PHE B O 1
ATOM 942 N N . LYS B 1 12 ? 5.574 -0.79 -0.309 1 96.75 12 LYS B N 1
ATOM 943 C CA . LYS B 1 12 ? 6.477 -0.671 -1.451 1 96.75 12 LYS B CA 1
ATOM 944 C C . LYS B 1 12 ? 6.359 -1.882 -2.373 1 96.75 12 LYS B C 1
ATOM 946 O O . LYS B 1 12 ? 6.387 -1.742 -3.598 1 96.75 12 LYS B O 1
ATOM 951 N N . ALA B 1 13 ? 6.246 -2.992 -1.792 1 97.81 13 ALA B N 1
ATOM 952 C CA . ALA B 1 13 ? 6.109 -4.219 -2.57 1 97.81 13 ALA B CA 1
ATOM 953 C C . ALA B 1 13 ? 4.855 -4.188 -3.436 1 97.81 13 ALA B C 1
ATOM 955 O O . ALA B 1 13 ? 4.836 -4.75 -4.535 1 97.81 13 ALA B O 1
ATOM 956 N N . LEU B 1 14 ? 3.848 -3.514 -2.955 1 97.56 14 LEU B N 1
ATOM 957 C CA . LEU B 1 14 ? 2.576 -3.436 -3.662 1 97.56 14 LEU B CA 1
ATOM 958 C C . LEU B 1 14 ? 2.582 -2.289 -4.668 1 97.56 14 LEU B C 1
ATOM 960 O O . LEU B 1 14 ? 1.643 -2.143 -5.453 1 97.56 14 LEU B O 1
ATOM 964 N N . GLY B 1 15 ? 3.66 -1.496 -4.625 1 97 15 GLY B N 1
ATOM 965 C CA . GLY B 1 15 ? 3.73 -0.303 -5.453 1 97 15 GLY B CA 1
ATOM 966 C C . GLY B 1 15 ? 4.207 -0.585 -6.867 1 97 15 GLY B C 1
ATOM 967 O O . GLY B 1 15 ? 4.805 0.281 -7.512 1 97 15 GLY B O 1
ATOM 968 N N . ASP B 1 16 ? 4.082 -1.771 -7.363 1 96.5 16 ASP B N 1
ATOM 969 C CA . ASP B 1 16 ? 4.496 -2.197 -8.695 1 96.5 16 ASP B CA 1
ATOM 970 C C . ASP B 1 16 ? 3.354 -2.891 -9.43 1 96.5 16 ASP B C 1
ATOM 972 O O . ASP B 1 16 ? 2.742 -3.822 -8.906 1 96.5 16 ASP B O 1
ATOM 976 N N . GLU B 1 17 ? 3.148 -2.408 -10.664 1 95.06 17 GLU B N 1
ATOM 977 C CA . GLU B 1 17 ? 2.014 -2.92 -11.422 1 95.06 17 GLU B CA 1
ATOM 978 C C . GLU B 1 17 ? 2.158 -4.414 -11.695 1 95.06 17 GLU B C 1
ATOM 980 O O . GLU B 1 17 ? 1.182 -5.164 -11.617 1 95.06 17 GLU B O 1
ATOM 985 N N . ASN B 1 18 ? 3.34 -4.816 -12.031 1 95 18 ASN B N 1
ATOM 986 C CA . ASN B 1 18 ? 3.572 -6.234 -12.297 1 95 18 ASN B CA 1
ATOM 987 C C . ASN B 1 18 ? 3.273 -7.086 -11.062 1 95 18 ASN B C 1
ATOM 989 O O . ASN B 1 18 ? 2.674 -8.156 -11.18 1 95 18 ASN B O 1
ATOM 993 N N . ARG B 1 19 ? 3.656 -6.629 -9.977 1 97.19 19 ARG B N 1
ATOM 994 C CA . ARG B 1 19 ? 3.416 -7.387 -8.758 1 97.19 19 ARG B CA 1
ATOM 995 C C . ARG B 1 19 ? 1.927 -7.438 -8.43 1 97.19 19 ARG B C 1
ATOM 997 O O . ARG B 1 19 ? 1.434 -8.445 -7.918 1 97.19 19 ARG B O 1
ATOM 1004 N N . LEU B 1 20 ? 1.24 -6.371 -8.664 1 96.62 20 LEU B N 1
ATOM 1005 C CA . LEU B 1 20 ? -0.206 -6.395 -8.477 1 96.62 20 LEU B CA 1
ATOM 1006 C C . LEU B 1 20 ? -0.86 -7.402 -9.414 1 96.62 20 LEU B C 1
ATOM 1008 O O . LEU B 1 20 ? -1.784 -8.117 -9.016 1 96.62 20 LEU B O 1
ATOM 1012 N N . HIS B 1 21 ? -0.341 -7.441 -10.562 1 94.81 21 HIS B N 1
ATOM 1013 C CA . HIS B 1 21 ? -0.849 -8.414 -11.523 1 94.81 21 HIS B CA 1
ATOM 1014 C C . HIS B 1 21 ? -0.574 -9.844 -11.062 1 94.81 21 HIS B C 1
ATOM 1016 O O . HIS B 1 21 ? -1.425 -10.727 -11.211 1 94.81 21 HIS B O 1
ATOM 1022 N N . ILE B 1 22 ? 0.546 -10.031 -10.586 1 95.56 22 ILE B N 1
ATOM 1023 C CA . ILE B 1 22 ? 0.917 -11.336 -10.062 1 95.56 22 ILE B CA 1
ATOM 1024 C C . ILE B 1 22 ? -0.068 -11.75 -8.969 1 95.56 22 ILE B C 1
ATOM 1026 O O . ILE B 1 22 ? -0.531 -12.898 -8.945 1 95.56 22 ILE B O 1
ATOM 1030 N N . LEU B 1 23 ? -0.39 -10.836 -8.086 1 96.56 23 LEU B N 1
ATOM 1031 C CA . LEU B 1 23 ? -1.34 -11.133 -7.02 1 96.56 23 LEU B CA 1
ATOM 1032 C C . LEU B 1 23 ? -2.695 -11.531 -7.594 1 96.56 23 LEU B C 1
ATOM 1034 O O . LEU B 1 23 ? -3.344 -12.453 -7.086 1 96.56 23 LEU B O 1
ATOM 1038 N N . GLU B 1 24 ? -3.1 -10.852 -8.586 1 93.94 24 GLU B N 1
ATOM 1039 C CA . GLU B 1 24 ? -4.367 -11.18 -9.227 1 93.94 24 GLU B CA 1
ATOM 1040 C C . GLU B 1 24 ? -4.359 -12.609 -9.766 1 93.94 24 GLU B C 1
ATOM 1042 O O . GLU B 1 24 ? -5.348 -13.336 -9.633 1 93.94 24 GLU B O 1
ATOM 1047 N N . LEU B 1 25 ? -3.273 -12.992 -10.359 1 91.88 25 LEU B N 1
ATOM 1048 C CA . LEU B 1 25 ? -3.146 -14.336 -10.922 1 91.88 25 LEU B CA 1
ATOM 1049 C C . LEU B 1 25 ? -3.189 -15.398 -9.828 1 91.88 25 LEU B C 1
ATOM 1051 O O . LEU B 1 25 ? -3.668 -16.516 -10.062 1 91.88 25 LEU B O 1
ATOM 1055 N N . LEU B 1 26 ? -2.779 -15.016 -8.703 1 94.38 26 LEU B N 1
ATOM 1056 C CA . LEU B 1 26 ? -2.691 -15.969 -7.598 1 94.38 26 LEU B CA 1
ATOM 1057 C C . LEU B 1 26 ? -4.023 -16.062 -6.863 1 94.38 26 LEU B C 1
ATOM 1059 O O . LEU B 1 26 ? -4.18 -16.906 -5.969 1 94.38 26 LEU B O 1
ATOM 1063 N N . GLN B 1 27 ? -4.945 -15.234 -7.223 1 93.62 27 GLN B N 1
ATOM 1064 C CA . GLN B 1 27 ? -6.254 -15.258 -6.578 1 93.62 27 GLN B CA 1
ATOM 1065 C C . GLN B 1 27 ? -6.941 -16.609 -6.777 1 93.62 27 GLN B C 1
ATOM 1067 O O . GLN B 1 27 ? -7.742 -17.031 -5.941 1 93.62 27 GLN B O 1
ATOM 1072 N N . GLY B 1 28 ? -6.594 -17.266 -7.793 1 89.62 28 GLY B N 1
ATOM 1073 C CA . GLY B 1 28 ? -7.223 -18.531 -8.125 1 89.62 28 GLY B CA 1
ATOM 1074 C C . GLY B 1 28 ? -6.637 -19.703 -7.355 1 89.62 28 GLY B C 1
ATOM 1075 O O . GLY B 1 28 ? -7.059 -20.844 -7.543 1 89.62 28 GLY B O 1
ATOM 1076 N N . GLY B 1 29 ? -5.617 -19.422 -6.57 1 90.38 29 GLY B N 1
ATOM 1077 C CA . GLY B 1 29 ? -4.973 -20.469 -5.789 1 90.38 29 GLY B CA 1
ATOM 1078 C C . GLY B 1 29 ? -3.484 -20.578 -6.059 1 90.38 29 GLY B C 1
ATOM 1079 O O . GLY B 1 29 ? -2.898 -19.719 -6.707 1 90.38 29 GLY B O 1
ATOM 1080 N N . GLU B 1 30 ? -2.959 -21.641 -5.57 1 91.75 30 GLU B N 1
ATOM 1081 C CA . GLU B 1 30 ? -1.521 -21.859 -5.684 1 91.75 30 GLU B CA 1
ATOM 1082 C C . GLU B 1 30 ? -1.109 -22.062 -7.141 1 91.75 30 GLU B C 1
ATOM 1084 O O . GLU B 1 30 ? -1.791 -22.766 -7.895 1 91.75 30 GLU B O 1
ATOM 1089 N N . ARG B 1 31 ? -0.02 -21.438 -7.5 1 90.81 31 ARG B N 1
ATOM 1090 C CA . ARG B 1 31 ? 0.491 -21.562 -8.859 1 90.81 31 ARG B CA 1
ATOM 1091 C C . ARG B 1 31 ? 2.012 -21.688 -8.867 1 90.81 31 ARG B C 1
ATOM 1093 O O . ARG B 1 31 ? 2.689 -21.094 -8.023 1 90.81 31 ARG B O 1
ATOM 1100 N N . CYS B 1 32 ? 2.439 -22.422 -9.828 1 90.06 32 CYS B N 1
ATOM 1101 C CA . CYS B 1 32 ? 3.889 -22.547 -9.945 1 90.06 32 CYS B CA 1
ATOM 1102 C C . CYS B 1 32 ? 4.473 -21.375 -10.727 1 90.06 32 CYS B C 1
ATOM 1104 O O . CYS B 1 32 ? 3.762 -20.703 -11.477 1 90.06 32 CYS B O 1
ATOM 1106 N N . ALA B 1 33 ? 5.719 -21.125 -10.594 1 89.94 33 ALA B N 1
ATOM 1107 C CA . ALA B 1 33 ? 6.414 -20.016 -11.258 1 89.94 33 ALA B CA 1
ATOM 1108 C C . ALA B 1 33 ? 6.227 -20.094 -12.773 1 89.94 33 ALA B C 1
ATOM 1110 O O . ALA B 1 33 ? 6.051 -19.062 -13.43 1 89.94 33 ALA B O 1
ATOM 1111 N N . CYS B 1 34 ? 6.082 -21.234 -13.328 1 86.88 34 CYS B N 1
ATOM 1112 C CA . CYS B 1 34 ? 5.98 -21.406 -14.773 1 86.88 34 CYS B CA 1
ATOM 1113 C C . CYS B 1 34 ? 4.637 -20.922 -15.289 1 86.88 34 CYS B C 1
ATOM 1115 O O . CYS B 1 34 ? 4.562 -20.328 -16.375 1 86.88 34 CYS B O 1
ATOM 1117 N N . VAL B 1 35 ? 3.615 -21.219 -14.531 1 85.19 35 VAL B N 1
ATOM 1118 C CA . VAL B 1 35 ? 2.281 -20.766 -14.922 1 85.19 35 VAL B CA 1
ATOM 1119 C C . VAL B 1 35 ? 2.217 -19.25 -14.898 1 85.19 35 VAL B C 1
ATOM 1121 O O . VAL B 1 35 ? 1.633 -18.625 -15.797 1 85.19 35 VAL B O 1
ATOM 1124 N N . LEU B 1 36 ? 2.84 -18.672 -13.906 1 89.44 36 LEU B N 1
ATOM 1125 C CA . LEU B 1 36 ? 2.869 -17.219 -13.797 1 89.44 36 LEU B CA 1
ATOM 1126 C C . LEU B 1 36 ? 3.625 -16.594 -14.961 1 89.44 36 LEU B C 1
ATOM 1128 O O . LEU B 1 36 ? 3.199 -15.578 -15.516 1 89.44 36 LEU B O 1
ATOM 1132 N N . LEU B 1 37 ? 4.695 -17.203 -15.312 1 87.12 37 LEU B N 1
ATOM 1133 C CA . LEU B 1 37 ? 5.535 -16.703 -16.391 1 87.12 37 LEU B CA 1
ATOM 1134 C C . LEU B 1 37 ? 4.77 -16.672 -17.719 1 87.12 37 LEU B C 1
ATOM 1136 O O . LEU B 1 37 ? 4.949 -15.758 -18.516 1 87.12 37 LEU B O 1
ATOM 1140 N N . GLU B 1 38 ? 3.928 -17.609 -17.953 1 84.75 38 GLU B N 1
ATOM 1141 C CA . GLU B 1 38 ? 3.15 -17.719 -19.188 1 84.75 38 GLU B CA 1
ATOM 1142 C C . GLU B 1 38 ? 2.119 -16.594 -19.281 1 84.75 38 GLU B C 1
ATOM 1144 O O . GLU B 1 38 ? 1.727 -16.203 -20.391 1 84.75 38 GLU B O 1
ATOM 1149 N N . ASN B 1 39 ? 1.771 -16.141 -18.141 1 85.44 39 ASN B N 1
ATOM 1150 C CA . ASN B 1 39 ? 0.687 -15.164 -18.109 1 85.44 39 ASN B CA 1
ATOM 1151 C C . ASN B 1 39 ? 1.216 -13.742 -17.969 1 85.44 39 ASN B C 1
ATOM 1153 O O . ASN B 1 39 ? 0.457 -12.781 -18.078 1 85.44 39 ASN B O 1
ATOM 1157 N N . LEU B 1 40 ? 2.494 -13.781 -17.719 1 86.88 40 LEU B N 1
ATOM 1158 C CA . LEU B 1 40 ? 3.117 -12.477 -17.531 1 86.88 40 LEU B CA 1
ATOM 1159 C C . LEU B 1 40 ? 4.125 -12.195 -18.641 1 86.88 40 LEU B C 1
ATOM 1161 O O . LEU B 1 40 ? 4.703 -13.125 -19.203 1 86.88 40 LEU B O 1
ATOM 1165 N N . HIS B 1 41 ? 4.25 -11.078 -19.219 1 87.81 41 HIS B N 1
ATOM 1166 C CA . HIS B 1 41 ? 5.254 -10.688 -20.203 1 87.81 41 HIS B CA 1
ATOM 1167 C C . HIS B 1 41 ? 6.566 -10.305 -19.516 1 87.81 41 HIS B C 1
ATOM 1169 O O . HIS B 1 41 ? 7.098 -9.219 -19.766 1 87.81 41 HIS B O 1
ATOM 1175 N N . LEU B 1 42 ? 7.07 -11.211 -18.703 1 91.44 42 LEU B N 1
ATOM 1176 C CA . LEU B 1 42 ? 8.312 -10.969 -17.969 1 91.44 42 LEU B CA 1
ATOM 1177 C C . LEU B 1 42 ? 9.305 -12.094 -18.203 1 91.44 42 LEU B C 1
ATOM 1179 O O . LEU B 1 42 ? 8.914 -13.211 -18.547 1 91.44 42 LEU B O 1
ATOM 1183 N N . SER B 1 43 ? 10.539 -11.766 -18.078 1 92.88 43 SER B N 1
ATOM 1184 C CA . SER B 1 43 ? 11.562 -12.805 -18.094 1 92.88 43 SER B CA 1
ATOM 1185 C C . SER B 1 43 ? 11.57 -13.578 -16.781 1 92.88 43 SER B C 1
ATOM 1187 O O . SER B 1 43 ? 11.039 -13.109 -15.773 1 92.88 43 SER B O 1
ATOM 1189 N N . GLN B 1 44 ? 12.125 -14.734 -16.828 1 92 44 GLN B N 1
ATOM 1190 C CA . GLN B 1 44 ? 12.211 -15.562 -15.633 1 92 44 GLN B CA 1
ATOM 1191 C C . GLN B 1 44 ? 13 -14.852 -14.531 1 92 44 GLN B C 1
ATOM 1193 O O . GLN B 1 44 ? 12.586 -14.836 -13.375 1 92 44 GLN B O 1
ATOM 1198 N N . PRO B 1 45 ? 14.125 -14.242 -14.797 1 95.19 45 PRO B N 1
ATOM 1199 C CA . PRO B 1 45 ? 14.812 -13.523 -13.727 1 95.19 45 PRO B CA 1
ATOM 1200 C C . PRO B 1 45 ? 13.969 -12.406 -13.125 1 95.19 45 PRO B C 1
ATOM 1202 O O . PRO B 1 45 ? 14.016 -12.172 -11.914 1 95.19 45 PRO B O 1
ATOM 1205 N N . THR B 1 46 ? 13.203 -11.688 -13.945 1 95.38 46 THR B N 1
ATOM 1206 C CA . THR B 1 46 ? 12.344 -10.602 -13.484 1 95.38 46 THR B CA 1
ATOM 1207 C C . THR B 1 46 ? 11.242 -11.133 -12.578 1 95.38 46 THR B C 1
ATOM 1209 O O . THR B 1 46 ? 10.961 -10.547 -11.531 1 95.38 46 THR B O 1
ATOM 1212 N N . LEU B 1 47 ? 10.633 -12.164 -13.023 1 95.25 47 LEU B N 1
ATOM 1213 C CA . LEU B 1 47 ? 9.594 -12.773 -12.195 1 95.25 47 LEU B CA 1
ATOM 1214 C C . LEU B 1 47 ? 10.164 -13.203 -10.852 1 95.25 47 L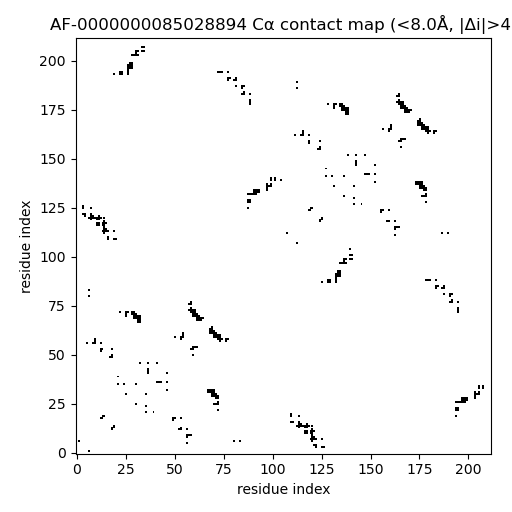EU B C 1
ATOM 1216 O O . LEU B 1 47 ? 9.539 -12.977 -9.805 1 95.25 47 LEU B O 1
ATOM 1220 N N . SER B 1 48 ? 11.336 -13.805 -10.906 1 94.38 48 SER B N 1
ATOM 1221 C CA . SER B 1 48 ? 11.969 -14.25 -9.672 1 94.38 48 SER B CA 1
ATOM 1222 C C . SER B 1 48 ? 12.227 -13.086 -8.727 1 94.38 48 SER B C 1
ATOM 1224 O O . SER B 1 48 ? 12.016 -13.195 -7.52 1 94.38 48 SER B O 1
ATOM 1226 N N . HIS B 1 49 ? 12.672 -12.055 -9.32 1 97 49 HIS B N 1
ATOM 1227 C CA . HIS B 1 49 ? 12.922 -10.859 -8.531 1 97 49 HIS B CA 1
ATOM 1228 C C . HIS B 1 49 ? 11.641 -10.344 -7.887 1 97 49 HIS B C 1
ATOM 1230 O O . HIS B 1 49 ? 11.609 -10.07 -6.688 1 97 49 HIS B O 1
ATOM 1236 N N . HIS B 1 50 ? 10.578 -10.211 -8.625 1 97.38 50 HIS B N 1
ATOM 1237 C CA . HIS B 1 50 ? 9.297 -9.75 -8.109 1 97.38 50 HIS B CA 1
ATOM 1238 C C . HIS B 1 50 ? 8.773 -10.688 -7.023 1 97.38 50 HIS B C 1
ATOM 1240 O O . HIS B 1 50 ? 8.281 -10.234 -5.988 1 97.38 50 HIS B O 1
ATOM 1246 N N . MET B 1 51 ? 8.922 -11.953 -7.277 1 97 51 MET B N 1
ATOM 1247 C CA . MET B 1 51 ? 8.445 -12.945 -6.316 1 97 51 MET B CA 1
ATOM 1248 C C . MET B 1 51 ? 9.234 -12.867 -5.016 1 97 51 MET B C 1
ATOM 1250 O O . MET B 1 51 ? 8.672 -13 -3.93 1 97 51 MET B O 1
ATOM 1254 N N . LYS B 1 52 ? 10.492 -12.664 -5.16 1 97.5 52 LYS B N 1
ATOM 1255 C CA . LYS B 1 52 ? 11.32 -12.492 -3.965 1 97.5 52 LYS B CA 1
ATOM 1256 C C . LYS B 1 52 ? 10.836 -11.312 -3.125 1 97.5 52 LYS B C 1
ATOM 1258 O O . LYS B 1 52 ? 10.703 -11.43 -1.904 1 97.5 52 LYS B O 1
ATOM 1263 N N . ILE B 1 53 ? 10.633 -10.25 -3.715 1 97.88 53 ILE B N 1
ATOM 1264 C CA . ILE B 1 53 ? 10.148 -9.047 -3.037 1 97.88 53 ILE B CA 1
ATOM 1265 C C . ILE B 1 53 ? 8.82 -9.344 -2.35 1 97.88 53 ILE B C 1
ATOM 1267 O O . ILE B 1 53 ? 8.625 -9 -1.181 1 97.88 53 ILE B O 1
ATOM 1271 N N . LEU B 1 54 ? 7.891 -9.977 -3.039 1 98.12 54 LEU B N 1
ATOM 1272 C CA . LEU B 1 54 ? 6.566 -10.289 -2.512 1 98.12 54 LEU B CA 1
ATOM 1273 C C . LEU B 1 54 ? 6.66 -11.258 -1.338 1 98.12 54 LEU B C 1
ATOM 1275 O O . LEU B 1 54 ? 5.957 -11.094 -0.336 1 98.12 54 LEU B O 1
ATOM 1279 N N . CYS B 1 55 ? 7.566 -12.211 -1.464 1 97.81 55 CYS B N 1
ATOM 1280 C CA . CYS B 1 55 ? 7.766 -13.188 -0.394 1 97.81 55 CYS B CA 1
ATOM 1281 C C . CYS B 1 55 ? 8.43 -12.539 0.815 1 97.81 55 CYS B C 1
ATOM 1283 O O . CYS B 1 55 ? 8.008 -12.758 1.952 1 97.81 55 CYS B O 1
ATOM 1285 N N . ASP B 1 56 ? 9.445 -11.711 0.567 1 97.06 56 ASP B N 1
ATOM 1286 C CA . ASP B 1 56 ? 10.148 -11.023 1.646 1 97.06 56 ASP B CA 1
ATOM 1287 C C . ASP B 1 56 ? 9.219 -10.094 2.412 1 97.06 56 ASP B C 1
ATOM 1289 O O . ASP B 1 56 ? 9.375 -9.906 3.621 1 97.06 56 ASP B O 1
ATOM 1293 N N . ALA B 1 57 ? 8.266 -9.555 1.734 1 96.94 57 ALA B N 1
ATOM 1294 C CA . ALA B 1 57 ? 7.293 -8.656 2.354 1 96.94 57 ALA B CA 1
ATOM 1295 C C . ALA B 1 57 ? 6.191 -9.445 3.059 1 96.94 57 ALA B C 1
ATOM 1297 O O . ALA B 1 57 ? 5.324 -8.859 3.713 1 96.94 57 ALA B O 1
ATOM 1298 N N . GLY B 1 58 ? 6.164 -10.68 2.852 1 97.12 58 GLY B N 1
ATOM 1299 C CA . GLY B 1 58 ? 5.188 -11.539 3.504 1 97.12 58 GLY B CA 1
ATOM 1300 C C . GLY B 1 58 ? 3.836 -11.531 2.814 1 97.12 58 GLY B C 1
ATOM 1301 O O . GLY B 1 58 ? 2.83 -11.93 3.408 1 97.12 58 GLY B O 1
ATOM 1302 N N . LEU B 1 59 ? 3.732 -11.117 1.631 1 97.94 59 LEU B N 1
ATOM 1303 C CA . LEU B 1 59 ? 2.477 -11 0.897 1 97.94 59 LEU B CA 1
ATOM 1304 C C . LEU B 1 59 ? 2.16 -12.289 0.153 1 97.94 59 LEU B C 1
ATOM 1306 O O . LEU B 1 59 ? 0.994 -12.594 -0.11 1 97.94 59 LEU B O 1
ATOM 1310 N N . VAL B 1 60 ? 3.203 -12.992 -0.198 1 97.94 60 VAL B N 1
ATOM 1311 C CA . VAL B 1 60 ? 3.115 -14.273 -0.896 1 97.94 60 VAL B CA 1
ATOM 1312 C C . VAL B 1 60 ? 3.977 -15.312 -0.183 1 97.94 60 VAL B C 1
ATOM 1314 O O . VAL B 1 60 ? 5.035 -14.984 0.36 1 97.94 60 VAL B O 1
ATOM 1317 N N . THR B 1 61 ? 3.555 -16.469 -0.165 1 97.25 61 THR B N 1
ATOM 1318 C CA . THR B 1 61 ? 4.324 -17.562 0.398 1 97.25 61 THR B CA 1
ATOM 1319 C C . THR B 1 61 ? 4.812 -18.5 -0.703 1 97.25 61 THR B C 1
ATOM 1321 O O . THR B 1 61 ? 4.039 -18.891 -1.581 1 97.25 61 THR B O 1
ATOM 1324 N N . GLY B 1 62 ? 6.051 -18.781 -0.662 1 95.56 62 GLY B N 1
ATOM 1325 C CA . GLY B 1 62 ? 6.637 -19.719 -1.613 1 95.56 62 GLY B CA 1
ATOM 1326 C C . GLY B 1 62 ? 6.953 -21.078 -1.007 1 95.56 62 GLY B C 1
ATOM 1327 O O . GLY B 1 62 ? 7.402 -21.156 0.137 1 95.56 62 GLY B O 1
ATOM 1328 N N . ARG B 1 63 ? 6.578 -22.125 -1.714 1 93.25 63 ARG B N 1
ATOM 1329 C CA . ARG B 1 63 ? 6.891 -23.484 -1.319 1 93.25 63 ARG B CA 1
ATOM 1330 C C . ARG B 1 63 ? 7.66 -24.219 -2.418 1 93.25 63 ARG B C 1
ATOM 1332 O O . ARG B 1 63 ? 7.246 -24.203 -3.58 1 93.25 63 ARG B O 1
ATOM 1339 N N . LYS B 1 64 ? 8.766 -24.781 -1.97 1 91.5 64 LYS B N 1
ATOM 1340 C CA . LYS B 1 64 ? 9.586 -25.484 -2.949 1 91.5 64 LYS B CA 1
ATOM 1341 C C . LYS B 1 64 ? 9.258 -26.984 -2.963 1 91.5 64 LYS B C 1
ATOM 1343 O O . LYS B 1 64 ? 9.133 -27.609 -1.906 1 91.5 64 LYS B O 1
ATOM 1348 N N . GLU B 1 65 ? 9.039 -27.516 -4.152 1 88.5 65 GLU B N 1
ATOM 1349 C CA . GLU B 1 65 ? 8.828 -28.938 -4.387 1 88.5 65 GLU B CA 1
ATOM 1350 C C . GLU B 1 65 ? 9.711 -29.438 -5.531 1 88.5 65 GLU B C 1
ATOM 1352 O O . GLU B 1 65 ? 9.344 -29.312 -6.703 1 88.5 65 GLU B O 1
ATOM 1357 N N . GLY B 1 66 ? 10.773 -30.156 -5.16 1 88.5 66 GLY B N 1
ATOM 1358 C CA . GLY B 1 66 ? 11.711 -30.562 -6.191 1 88.5 66 GLY B CA 1
ATOM 1359 C C . GLY B 1 66 ? 12.328 -29.391 -6.934 1 88.5 66 GLY B C 1
ATOM 1360 O O . GLY B 1 66 ? 12.945 -28.516 -6.32 1 88.5 66 GLY B O 1
ATOM 1361 N N . LYS B 1 67 ? 12.148 -29.297 -8.203 1 84.56 67 LYS B N 1
ATOM 1362 C CA . LYS B 1 67 ? 12.695 -28.234 -9.039 1 84.56 67 LYS B CA 1
ATOM 1363 C C . LYS B 1 67 ? 11.703 -27.094 -9.195 1 84.56 67 LYS B C 1
ATOM 1365 O O . LYS B 1 67 ? 12.023 -26.047 -9.781 1 84.56 67 LYS B O 1
ATOM 1370 N N . TRP B 1 68 ? 10.516 -27.266 -8.602 1 86.62 68 TRP B N 1
ATOM 1371 C CA . TRP B 1 68 ? 9.453 -26.297 -8.836 1 86.62 68 TRP B CA 1
ATOM 1372 C C . TRP B 1 68 ? 9.188 -25.469 -7.578 1 86.62 68 TRP B C 1
ATOM 1374 O O . TRP B 1 68 ? 9.398 -25.953 -6.457 1 86.62 68 TRP B O 1
ATOM 1384 N N . VAL B 1 69 ? 8.789 -24.266 -7.852 1 91.62 69 VAL B N 1
ATOM 1385 C CA . VAL B 1 69 ? 8.383 -23.391 -6.754 1 91.62 69 VAL B CA 1
ATOM 1386 C C . VAL B 1 69 ? 6.914 -23 -6.926 1 91.62 69 VAL B C 1
ATOM 1388 O O . VAL B 1 69 ? 6.5 -22.578 -8.008 1 91.62 69 VAL B O 1
ATOM 1391 N N . TYR B 1 70 ? 6.117 -23.156 -5.812 1 93.25 70 TYR B N 1
ATOM 1392 C CA . TYR B 1 70 ? 4.699 -22.828 -5.801 1 93.25 70 TYR B CA 1
ATOM 1393 C C . TYR B 1 70 ? 4.434 -21.609 -4.91 1 93.25 70 TYR B C 1
ATOM 1395 O O . TYR B 1 70 ? 5.016 -21.484 -3.83 1 93.25 70 TYR B O 1
ATOM 1403 N N . TYR B 1 71 ? 3.537 -20.812 -5.43 1 95.31 71 TYR B N 1
ATOM 1404 C CA . TYR B 1 71 ? 3.254 -19.578 -4.699 1 95.31 71 TYR B CA 1
ATOM 1405 C C . TYR B 1 71 ? 1.777 -19.484 -4.336 1 95.31 71 TYR B C 1
ATOM 1407 O O . TYR B 1 71 ? 0.913 -19.906 -5.113 1 95.31 71 TYR B O 1
ATOM 1415 N N . THR B 1 72 ? 1.509 -18.938 -3.16 1 95.31 72 THR B N 1
ATOM 1416 C CA . THR B 1 72 ? 0.153 -18.688 -2.68 1 95.31 72 THR B CA 1
ATOM 1417 C C . THR B 1 72 ? 0.056 -17.328 -2.012 1 95.31 72 THR B C 1
ATOM 1419 O O . THR B 1 72 ? 1.045 -16.812 -1.481 1 95.31 72 THR B O 1
ATOM 1422 N N . LEU B 1 73 ? -1.114 -16.781 -2.072 1 96.69 73 LEU B N 1
ATOM 1423 C CA . LEU B 1 73 ? -1.349 -15.5 -1.404 1 96.69 73 LEU B CA 1
ATOM 1424 C C . LEU B 1 73 ? -1.352 -15.672 0.111 1 96.69 73 LEU B C 1
ATOM 1426 O O . LEU B 1 73 ? -1.891 -16.656 0.628 1 96.69 73 LEU B O 1
ATOM 1430 N N . ASN B 1 74 ? -0.706 -14.758 0.754 1 97.12 74 ASN B N 1
ATOM 1431 C CA . ASN B 1 74 ? -0.781 -14.719 2.211 1 97.12 74 ASN B CA 1
ATOM 1432 C C . ASN B 1 74 ? -1.896 -13.797 2.689 1 97.12 74 ASN B C 1
ATOM 1434 O O . ASN B 1 74 ? -1.682 -12.594 2.859 1 97.12 74 ASN B O 1
ATOM 1438 N N . ARG B 1 75 ? -2.984 -14.305 3.064 1 95.06 75 ARG B N 1
ATOM 1439 C CA . ARG B 1 75 ? -4.172 -13.516 3.383 1 95.06 75 ARG B CA 1
ATOM 1440 C C . ARG B 1 75 ? -4.082 -12.938 4.789 1 95.06 75 ARG B C 1
ATOM 1442 O O . ARG B 1 75 ? -4.699 -11.906 5.082 1 95.06 75 ARG B O 1
ATOM 1449 N N . ASN B 1 76 ? -3.348 -13.586 5.605 1 95.75 76 ASN B N 1
ATOM 1450 C CA . ASN B 1 76 ? -3.137 -13.039 6.941 1 95.75 76 ASN B CA 1
ATOM 1451 C C . ASN B 1 76 ? -2.434 -11.688 6.887 1 95.75 76 ASN B C 1
ATOM 1453 O O . ASN B 1 76 ? -2.848 -10.734 7.559 1 95.75 76 ASN B O 1
ATOM 1457 N N . THR B 1 77 ? -1.442 -11.664 6.078 1 95.12 77 THR B N 1
ATOM 1458 C CA . THR B 1 77 ? -0.699 -10.422 5.926 1 95.12 77 THR B CA 1
ATOM 1459 C C . THR B 1 77 ? -1.574 -9.344 5.297 1 95.12 77 THR B C 1
ATOM 1461 O O . THR B 1 77 ? -1.467 -8.164 5.645 1 95.12 77 THR B O 1
ATOM 1464 N N . ALA B 1 78 ? -2.42 -9.727 4.379 1 95.12 78 ALA B N 1
ATOM 1465 C CA . ALA B 1 78 ? -3.346 -8.789 3.756 1 95.12 78 ALA B CA 1
ATOM 1466 C C . ALA B 1 78 ? -4.258 -8.141 4.797 1 95.12 78 ALA B C 1
ATOM 1468 O O . ALA B 1 78 ? -4.473 -6.926 4.773 1 95.12 78 ALA B O 1
ATOM 1469 N N . ARG B 1 79 ? -4.746 -8.953 5.703 1 95.25 79 ARG B N 1
ATOM 1470 C CA . ARG B 1 79 ? -5.617 -8.445 6.758 1 95.25 79 ARG B CA 1
ATOM 1471 C C . ARG B 1 79 ? -4.875 -7.469 7.664 1 95.25 79 ARG B C 1
ATOM 1473 O O . ARG B 1 79 ? -5.43 -6.445 8.07 1 95.25 79 ARG B O 1
ATOM 1480 N N . GLU B 1 80 ? -3.693 -7.832 7.898 1 95.38 80 GLU B N 1
ATOM 1481 C CA . GLU B 1 80 ? -2.865 -6.949 8.719 1 95.38 80 GLU B CA 1
ATOM 1482 C C . GLU B 1 80 ? -2.646 -5.605 8.023 1 95.38 80 GLU B C 1
ATOM 1484 O O . GLU B 1 80 ? -2.664 -4.559 8.672 1 95.38 80 GLU B O 1
ATOM 1489 N N . LEU B 1 81 ? -2.449 -5.688 6.734 1 95.25 81 LEU B N 1
ATOM 1490 C CA . LEU B 1 81 ? -2.236 -4.469 5.961 1 95.25 81 LEU B CA 1
ATOM 1491 C C . LEU B 1 81 ? -3.486 -3.594 5.973 1 95.25 81 LEU B C 1
ATOM 1493 O O . LEU B 1 81 ? -3.391 -2.369 6.09 1 95.25 81 LEU B O 1
ATOM 1497 N N . GLU B 1 82 ? -4.602 -4.25 5.801 1 95.44 82 GLU B N 1
ATOM 1498 C CA . GLU B 1 82 ? -5.863 -3.52 5.891 1 95.44 82 GLU B CA 1
ATOM 1499 C C . GLU B 1 82 ? -5.996 -2.809 7.23 1 95.44 82 GLU B C 1
ATOM 1501 O O . GLU B 1 82 ? -6.383 -1.638 7.285 1 95.44 82 GLU B O 1
ATOM 1506 N N . GLU B 1 83 ? -5.664 -3.492 8.258 1 95.31 83 GLU B N 1
ATOM 1507 C CA . GLU B 1 83 ? -5.742 -2.922 9.594 1 95.31 83 GLU B CA 1
ATOM 1508 C C . GLU B 1 83 ? -4.766 -1.762 9.758 1 95.31 83 GLU B C 1
ATOM 1510 O O . GLU B 1 83 ? -5.07 -0.776 10.43 1 95.31 83 GLU B O 1
ATOM 1515 N N . ARG B 1 84 ? -3.65 -1.937 9.164 1 94.94 84 ARG B N 1
ATOM 1516 C CA . ARG B 1 84 ? -2.65 -0.877 9.25 1 94.94 84 ARG B CA 1
ATOM 1517 C C . ARG B 1 84 ? -3.137 0.39 8.555 1 94.94 84 ARG B C 1
ATOM 1519 O O . ARG B 1 84 ? -2.949 1.495 9.062 1 94.94 84 ARG B O 1
ATOM 1526 N N . ILE B 1 85 ? -3.693 0.212 7.391 1 95.69 85 ILE B N 1
ATOM 1527 C CA . ILE B 1 85 ? -4.254 1.357 6.684 1 95.69 85 ILE B CA 1
ATOM 1528 C C . ILE B 1 85 ? -5.324 2.025 7.543 1 95.69 85 ILE B C 1
ATOM 1530 O O . ILE B 1 85 ? -5.332 3.248 7.699 1 95.69 85 ILE B O 1
ATOM 1534 N N . ARG B 1 86 ? -6.164 1.231 8.164 1 94.56 86 ARG B N 1
ATOM 1535 C CA . ARG B 1 86 ? -7.219 1.761 9.023 1 94.56 86 ARG B CA 1
ATOM 1536 C C . ARG B 1 86 ? -6.625 2.559 10.18 1 94.56 86 ARG B C 1
ATOM 1538 O O . ARG B 1 86 ? -7.125 3.633 10.516 1 94.56 86 ARG B O 1
ATOM 1545 N N . ALA B 1 87 ? -5.613 1.993 10.703 1 94.38 87 ALA B N 1
ATOM 1546 C CA . ALA B 1 87 ? -4.965 2.643 11.844 1 94.38 87 ALA B CA 1
ATOM 1547 C C . ALA B 1 87 ? -4.312 3.959 11.422 1 94.38 87 ALA B C 1
ATOM 1549 O O . ALA B 1 87 ? -4.359 4.945 12.164 1 94.38 87 ALA B O 1
ATOM 1550 N N . LEU B 1 88 ? -3.711 3.969 10.312 1 95.06 88 LEU B N 1
ATOM 1551 C CA . LEU B 1 88 ? -3.008 5.148 9.82 1 95.06 88 LEU B CA 1
ATOM 1552 C C . LEU B 1 88 ? -3.988 6.277 9.516 1 95.06 88 LEU B C 1
ATOM 1554 O O . LEU B 1 88 ? -3.637 7.453 9.625 1 95.06 88 LEU B O 1
ATOM 1558 N N . PHE B 1 89 ? -5.188 5.887 9.172 1 96.06 89 PHE B N 1
ATOM 1559 C CA . PHE B 1 89 ? -6.137 6.902 8.734 1 96.06 89 PHE B CA 1
ATOM 1560 C C . PHE B 1 89 ? -7.227 7.109 9.781 1 96.06 89 PHE B C 1
ATOM 1562 O O . PHE B 1 89 ? -8.266 7.715 9.5 1 96.06 89 PHE B O 1
ATOM 1569 N N . ARG B 1 90 ? -6.941 6.582 10.875 1 91.12 90 ARG B N 1
ATOM 1570 C CA . ARG B 1 90 ? -7.895 6.773 11.969 1 91.12 90 ARG B CA 1
ATOM 1571 C C . ARG B 1 90 ? -7.934 8.234 12.414 1 91.12 90 ARG B C 1
ATOM 1573 O O . ARG B 1 90 ? -6.945 8.953 12.281 1 91.12 90 ARG B O 1
ATOM 1580 N N . GLU B 1 91 ? -9.039 8.609 12.836 1 84.38 91 GLU B N 1
ATOM 1581 C CA . GLU B 1 91 ? -9.18 9.961 13.367 1 84.38 91 GLU B CA 1
ATOM 1582 C C . GLU B 1 91 ? -9.062 9.969 14.891 1 84.38 91 GLU B C 1
ATOM 1584 O O . GLU B 1 91 ? -9.758 9.211 15.578 1 84.38 91 GLU B O 1
ATOM 1589 N N . ILE B 1 92 ? -8.062 10.664 15.312 1 82.56 92 ILE B N 1
ATOM 1590 C CA . ILE B 1 92 ? -7.934 10.867 16.75 1 82.56 92 ILE B CA 1
ATOM 1591 C C . ILE B 1 92 ? -8.367 12.281 17.125 1 82.56 92 ILE B C 1
ATOM 1593 O O . ILE B 1 92 ? -7.75 13.258 16.688 1 82.56 92 ILE B O 1
ATOM 1597 N N . PRO B 1 93 ? -9.547 12.328 17.703 1 75.12 93 PRO B N 1
ATOM 1598 C CA . PRO B 1 93 ? -10 13.672 18.047 1 75.12 93 PRO B CA 1
ATOM 1599 C C . PRO B 1 93 ? -8.945 14.469 18.812 1 75.12 93 PRO B C 1
ATOM 1601 O O . PRO B 1 93 ? -8.367 13.969 19.781 1 75.12 93 PRO B O 1
ATOM 1604 N N . SER B 1 94 ? -8.188 15.25 18.141 1 71.12 94 SER B N 1
ATOM 1605 C CA . SER B 1 94 ? -7.246 16.094 18.875 1 71.12 94 SER B CA 1
ATOM 1606 C C . SER B 1 94 ? -7.859 17.453 19.203 1 71.12 94 SER B C 1
ATOM 1608 O O . SER B 1 94 ? -8.672 17.969 18.438 1 71.12 94 SER B O 1
ATOM 1610 N N . LEU B 1 95 ? -7.773 17.797 20.453 1 60.5 95 LEU B N 1
ATOM 1611 C CA . LEU B 1 95 ? -8.258 19.062 20.953 1 60.5 95 LEU B CA 1
ATOM 1612 C C . LEU B 1 95 ? -7.336 20.203 20.547 1 60.5 95 LEU B C 1
ATOM 1614 O O . LEU B 1 95 ? -7.578 21.359 20.891 1 60.5 95 LEU B O 1
ATOM 1618 N N . GLN B 1 96 ? -6.309 19.781 19.984 1 59.56 96 GLN B N 1
ATOM 1619 C CA . GLN B 1 96 ? -5.398 20.906 19.734 1 59.56 96 GLN B CA 1
ATOM 1620 C C . GLN B 1 96 ? -5.855 21.75 18.562 1 59.56 96 GLN B C 1
ATOM 1622 O O . GLN B 1 96 ? -6.383 21.219 17.578 1 59.56 96 GLN B O 1
ATOM 1627 N N . PRO B 1 97 ? -5.961 23.078 18.875 1 56.66 97 PRO B N 1
ATOM 1628 C CA . PRO B 1 97 ? -6.43 23.984 17.828 1 56.66 97 PRO B CA 1
ATOM 1629 C C . PRO B 1 97 ? -5.645 23.828 16.516 1 56.66 97 PRO B C 1
ATOM 1631 O O . PRO B 1 97 ? -4.449 23.531 16.547 1 56.66 97 PRO B O 1
ATOM 1634 N N . THR B 1 98 ? -6.312 23.469 15.453 1 58.16 98 THR B N 1
ATOM 1635 C CA . THR B 1 98 ? -5.805 23.438 14.086 1 58.16 98 THR B CA 1
ATOM 1636 C C . THR B 1 98 ? -5.078 24.734 13.742 1 58.16 98 THR B C 1
ATOM 1638 O O . THR B 1 98 ? -4.516 24.859 12.648 1 58.16 98 THR B O 1
ATOM 1641 N N . ASP B 1 99 ? -5.258 25.766 14.609 1 56.03 99 ASP B N 1
ATOM 1642 C CA . ASP B 1 99 ? -4.77 27.078 14.203 1 56.03 99 ASP B CA 1
ATOM 1643 C C . ASP B 1 99 ? -3.242 27.125 14.18 1 56.03 99 ASP B C 1
ATOM 1645 O O . ASP B 1 99 ? -2.592 26.594 15.086 1 56.03 99 ASP B O 1
ATOM 1649 N N . CYS B 1 100 ? -2.738 26.969 13.062 1 57.62 100 CYS B N 1
ATOM 1650 C CA . CYS B 1 100 ? -1.312 27.188 12.852 1 57.62 100 CYS B CA 1
ATOM 1651 C C . CYS B 1 100 ? -0.84 28.453 13.555 1 57.62 100 CYS B C 1
ATOM 1653 O O . CYS B 1 100 ? -1.184 29.562 13.148 1 57.62 100 CYS B O 1
ATOM 1655 N N . ASN B 1 101 ? -0.996 28.672 14.867 1 55.12 101 ASN B N 1
ATOM 1656 C CA . ASN B 1 101 ? -0.381 29.844 15.484 1 55.12 101 ASN B CA 1
ATOM 1657 C C . ASN B 1 101 ? 1.127 29.875 15.25 1 55.12 101 ASN B C 1
ATOM 1659 O O . ASN B 1 101 ? 1.908 29.781 16.203 1 55.12 101 ASN B O 1
ATOM 1663 N N . CYS B 1 102 ? 1.609 29.234 14.227 1 55.31 102 CYS B N 1
ATOM 1664 C CA . CYS B 1 102 ? 3.055 29.25 14.031 1 55.31 102 CYS B CA 1
ATOM 1665 C C . CYS B 1 102 ? 3.598 30.672 14.094 1 55.31 102 CYS B C 1
ATOM 1667 O O . CYS B 1 102 ? 3.09 31.562 13.414 1 55.31 102 CYS B O 1
ATOM 1669 N N . HIS B 1 103 ? 3.979 31.109 15.172 1 53.47 103 HIS B N 1
ATOM 1670 C CA . HIS B 1 103 ? 4.699 32.344 15.344 1 53.47 103 HIS B CA 1
ATOM 1671 C C . HIS B 1 103 ? 5.664 32.594 14.188 1 53.47 103 HIS B C 1
ATOM 1673 O O . HIS B 1 103 ? 6.027 33.75 13.906 1 53.47 103 HIS B O 1
ATOM 1679 N N . LYS B 1 104 ? 6.332 31.609 13.711 1 51.53 104 LYS B N 1
ATOM 1680 C CA . LYS B 1 104 ? 7.305 31.859 12.648 1 51.53 104 LYS B CA 1
ATOM 1681 C C . LYS B 1 104 ? 6.613 32.281 11.359 1 51.53 104 LYS B C 1
ATOM 1683 O O . LYS B 1 104 ? 7.266 32.781 10.438 1 51.53 104 LYS B O 1
ATOM 1688 N N . CYS B 1 10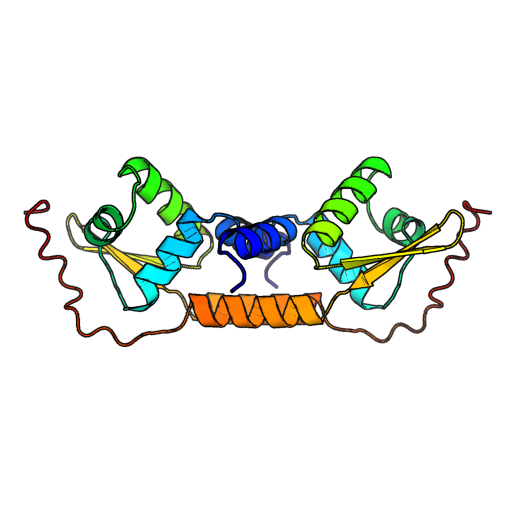5 ? 5.504 31.938 11.148 1 50.38 105 CYS B N 1
ATOM 1689 C CA . CYS B 1 105 ? 4.785 32.406 9.961 1 50.38 105 CYS B CA 1
ATOM 1690 C C . CYS B 1 105 ? 4.184 33.781 10.188 1 50.38 105 CYS B C 1
ATOM 1692 O O . CYS B 1 105 ? 3.562 34.344 9.281 1 50.38 105 CYS B O 1
ATOM 1694 N N . GLN B 1 106 ? 4.168 34.156 11.359 1 44.66 106 GLN B N 1
ATOM 1695 C CA . GLN B 1 106 ? 3.883 35.562 11.578 1 44.66 106 GLN B CA 1
ATOM 1696 C C . GLN B 1 106 ? 5.121 36.438 11.328 1 44.66 106 GLN B C 1
ATOM 1698 O O . GLN B 1 106 ? 6.23 36.031 11.703 1 44.66 106 GLN B O 1
#

Organism: Acidaminococcus fermentans (strain ATCC 25085 / DSM 20731 / CCUG 9996 / CIP 106432 / VR4) (NCBI:txid591001)

=== Feature glossary ===
Annotated list of the representations used here:

Nearest PDB structures. The Foldseek neighbor list gives the closest experimentally determined structures in the PDB, ranked by structural alignment. TM-score near 1 means near-identical fold; near 0.3 means only rough topology match. This is how one finds what a novel AlphaFold prediction most resembles in the solved-structure universe.

Foldseek 3Di. Foldseek's 3Di representation compresses backbone geometry into a per-residue letter drawn from a learned twenty-state alphabet. It captures the tertiary interaction pattern around each residue — which residues are packed against it in space, regardless of where they are in sequence.

Radius of gyration, Cα contacts, bounding box. Radius of gyration (Rg) is the root-mean-square distance of Cα atoms from their centroid — a single number for overall size and compactness. A globular domain of N residues has Rg ≈ 2.2·N^0.38 Å; an extended or disordered chain has a much larger Rg. The Cα contact count is the number of residue pairs whose Cα atoms are within 8 Å and are more than four positions apart in sequence — a standard proxy for tertiary packing density. The bounding box is the smallest axis-aligned box enclosing all Cα atoms.

InterPro / GO / CATH / organism. The annotation block draws on four external resources. InterPro: which protein families and domains the sequence belongs to. GO: standardized terms for what the protein does, what process it participates in, and where in the cell it acts. CATH: which structural fold it has in the CATH hierarchy. Organism: the species of origin.

mmCIF coordinates. The mmCIF block holds the 3D Cartesian coordinates of each backbone atom (N, Cα, C, O) in ångströms. mmCIF is the PDB's canonical archive format — a tagged-loop text representation of the atomic model.

pLDDT. pLDDT is the predicted lDDT-Cα score: AlphaFold's confidence that the local environment of each residue (all inter-atomic distances within 15 Å) is correctly placed. It is a per-residue number between 0 and 100, with higher meaning more reliable.

Backbone torsions (φ/ψ). φ (phi) and ψ (psi) are the two rotatable backbone dihedrals per residue: φ is the C(i-1)–N–Cα–C torsion, ψ is the N–Cα–C–N(i+1) torsion, both in degrees on (−180°, 180°]. α-helical residues cluster near (−60°, −45°); β-strand residues near (−120°, +130°). A Ramachandran plot is simply a scatter of (φ, ψ) for every residue.

B-factor. For experimental (PDB) structures, the B-factor (temperature factor) quantifies the positional spread of each atom in the crystal — a combination of thermal vibration and static disorder — in units of Å². High B-factors mark flexible loops or poorly resolved regions; low B-factors mark the rigid, well-ordered core.

Secondary structure (3-state, P-SEA). SS3 is a coarse helix/strand/coil call (letters a/b/c) made by the P-SEA algorithm from inter-Cα distances and dihedrals. It is less detailed than DSSP but needs only Cα positions.

Predicted aligned error. Predicted aligned error is AlphaFold's pairwise confidence. Unlike pLDDT (per-residue), PAE is per-residue-pair and captures whether two parts of the structure are correctly placed relative to each other. Units are ångströms of expected positional error.

Solvent-accessible surface area. Solvent-accessible surface area (SASA) is the area in Å² traced out by the centre of a 1.4 Å probe sphere (a water molecule) rolled over the protein's van der Waals surface (Shrake–Rupley / Lee–Richards construction). Buried residues have near-zero SASA; fully exposed residues can exceed 200 Å². The total SASA scales roughly with the number of surface residues.

Secondary structure (8-state, DSSP). The SS8 string is DSSP's per-residue secondary-structure call. α-helix (H) means an i→i+4 H-bond ladder; β-strand (E) means the residue participates in a β-sheet; 3₁₀ (G) and π (I) are tighter and wider helices; T/S are turns/bends; '-' is loop.

Rendered structure images. Structure images are PyMOL renders from six orthogonal camera directions. Cartoon representation draws helices as coils and strands as arrows; sticks shows the backbone as bonds; surface shows the solvent-excluded envelope. Rainbow coloring maps sequence position to hue (blue→red, N→C); chain coloring assigns a distinct color per polypeptide.

Sequence. The amino-acid sequence is the protein's primary structure: the linear order of residues from the N-terminus to the C-terminus, written in one-letter code. Everything else here — the 3D coordinates, the secondary structure, the domain annotations — is ultimately a consequence of this string.

Contact-map, Ramachandran, and PAE plots. Three diagnostic plots accompany the record. The Cα contact map visualizes the tertiary structure as a 2D adjacency matrix (8 Å cutoff, sequence-local contacts suppressed). The Ramachandran plot shows the distribution of backbone (φ, ψ) torsions, with points in the α and β basins reflecting secondary structure content. The PAE plot shows AlphaFold's inter-residue confidence as a color matrix.